Protein AF-G8BVE1-F1 (afdb_monomer_lite)

Organism: Tetrapisispora phaffii (strain ATCC 24235 / CBS 4417 / NBRC 1672 / NRRL Y-8282 / UCD 70-5) (NCBI:txid1071381)

Radius of gyration: 29.64 Å; chains: 1; bounding box: 80×68×78 Å

Sequence (325 aa):
MTNNSDLKTGDLVLCKVGSFPPWPAVVFPQRYLRNDVYKKRKAARVAVCFFNDPTYYWEQPQKLKRLTSEVIHDYFKEKKTNASLPDLIAAYKEAKNFTNLNDFITAKFSEEGRLDELLEESIPQGEDPFLSKGHQRSKKNNGKQGDSTDGTFDYSNNSTSTNESSRKKRKLKSDESSENEKNLDTQVSSSEKNTNAIETTKNKNSTKKKRAKLDSSRNIEICMLFRRKIQKNLIQRDTAPSNQELEETHNLLTKIEENLYNNPNFFDINALRQSKLHKLLKVIVNDSNLSEFHEVSKRILLSWTNTIHQLKLEKIAEHKEIQEI

InterPro domains:
  IPR000313 PWWP domain [PF00855] (10-97)
  IPR000313 PWWP domain [PS50812] (9-70)
  IPR000313 PWWP domain [SM00293] (7-68)
  IPR035503 IOC4-like, PWWP domain [cd05840] (10-97)

Structure (mmCIF, N/CA/C/O backbone):
data_AF-G8BVE1-F1
#
_entry.id   AF-G8BVE1-F1
#
loop_
_atom_site.group_PDB
_atom_site.id
_atom_site.type_symbol
_atom_site.label_atom_id
_atom_site.label_alt_id
_atom_site.label_comp_id
_atom_site.label_asym_id
_atom_site.label_entity_id
_atom_site.label_seq_id
_atom_site.pdbx_PDB_ins_code
_atom_site.Cartn_x
_atom_site.Cartn_y
_atom_site.Cartn_z
_atom_site.occupancy
_atom_site.B_iso_or_equiv
_atom_site.auth_seq_id
_atom_site.auth_comp_id
_atom_site.auth_asym_id
_atom_site.auth_atom_id
_atom_site.pdbx_PDB_model_num
ATOM 1 N N . MET A 1 1 ? 19.206 -16.144 -25.754 1.00 34.44 1 MET A N 1
ATOM 2 C CA . MET A 1 1 ? 18.347 -16.046 -24.552 1.00 34.44 1 MET A CA 1
ATOM 3 C C . MET A 1 1 ? 19.272 -15.807 -23.373 1.00 34.44 1 MET A C 1
ATOM 5 O O . MET A 1 1 ? 20.211 -16.574 -23.225 1.00 34.44 1 MET A O 1
ATOM 9 N N . THR A 1 2 ? 19.104 -14.726 -22.614 1.00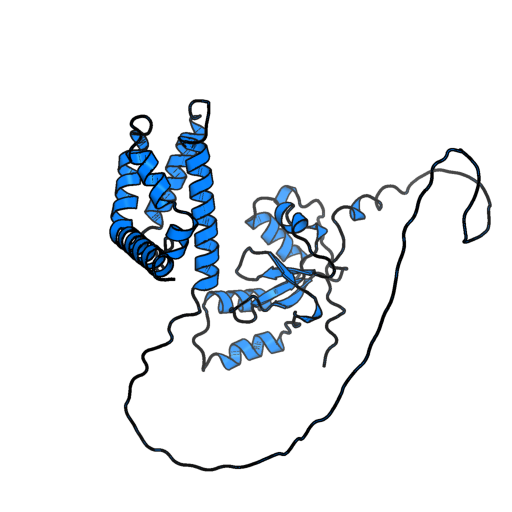 40.16 2 THR A N 1
ATOM 10 C CA . THR A 1 2 ? 19.998 -14.398 -21.492 1.00 40.16 2 THR A CA 1
ATOM 11 C C . THR A 1 2 ? 19.606 -15.191 -20.246 1.00 40.16 2 THR A C 1
ATOM 13 O O . THR A 1 2 ? 18.465 -15.111 -19.789 1.00 40.16 2 THR A O 1
ATOM 16 N N . ASN A 1 3 ? 20.547 -15.961 -19.693 1.00 43.91 3 ASN A N 1
ATOM 17 C CA . ASN A 1 3 ? 20.339 -16.681 -18.438 1.00 43.91 3 ASN A CA 1
ATOM 18 C C . ASN A 1 3 ? 20.192 -15.667 -17.297 1.00 43.91 3 ASN A C 1
ATOM 20 O O . ASN A 1 3 ? 21.121 -14.935 -16.971 1.00 43.91 3 ASN A O 1
ATOM 24 N N . ASN A 1 4 ? 19.000 -15.607 -16.706 1.00 53.59 4 ASN A N 1
ATOM 25 C CA . ASN A 1 4 ? 18.632 -14.596 -15.711 1.00 53.59 4 ASN A CA 1
ATOM 26 C C . ASN A 1 4 ? 18.970 -15.040 -14.268 1.00 53.59 4 ASN A C 1
ATOM 28 O O . ASN A 1 4 ? 18.247 -14.721 -13.325 1.00 53.59 4 ASN A O 1
ATOM 32 N N . SER A 1 5 ? 20.025 -15.849 -14.118 1.00 61.91 5 SER A N 1
ATOM 33 C CA . SER A 1 5 ? 20.477 -16.457 -12.857 1.00 61.91 5 SER A CA 1
ATOM 34 C C . SER A 1 5 ? 21.278 -15.497 -11.976 1.00 61.91 5 SER A C 1
ATOM 36 O O . SER A 1 5 ? 21.217 -15.599 -10.754 1.00 61.91 5 SER A O 1
ATOM 38 N N . ASP A 1 6 ? 21.960 -14.528 -12.588 1.00 85.75 6 ASP A N 1
ATOM 39 C CA . ASP A 1 6 ? 22.995 -13.724 -11.931 1.00 85.75 6 ASP A CA 1
ATOM 40 C C . ASP A 1 6 ? 22.469 -12.310 -11.636 1.00 85.75 6 ASP A C 1
ATOM 42 O O . ASP A 1 6 ? 23.013 -11.312 -12.111 1.00 85.75 6 ASP A O 1
ATOM 46 N N . LEU A 1 7 ? 21.343 -12.213 -10.922 1.00 93.25 7 LEU A N 1
ATOM 47 C CA . LEU A 1 7 ? 20.807 -10.930 -10.455 1.00 93.25 7 LEU A CA 1
ATOM 48 C C . LEU A 1 7 ? 21.490 -10.500 -9.156 1.00 93.25 7 LEU A C 1
ATOM 50 O O . LEU A 1 7 ? 21.565 -11.273 -8.201 1.00 93.25 7 LEU A O 1
ATOM 54 N N . LYS A 1 8 ? 21.932 -9.246 -9.112 1.00 95.25 8 LYS A N 1
ATOM 55 C CA . LYS A 1 8 ? 22.656 -8.640 -7.989 1.00 95.25 8 LYS A CA 1
ATOM 56 C C . LYS A 1 8 ? 21.885 -7.468 -7.388 1.00 95.25 8 LYS A C 1
ATOM 58 O O . LYS A 1 8 ? 20.978 -6.923 -8.016 1.00 95.25 8 LYS A O 1
ATOM 63 N N . THR A 1 9 ? 22.238 -7.053 -6.172 1.00 95.44 9 THR A N 1
ATOM 64 C CA . THR A 1 9 ? 21.636 -5.864 -5.546 1.00 95.44 9 THR A CA 1
ATOM 65 C C . THR A 1 9 ? 21.836 -4.630 -6.430 1.00 95.44 9 THR A C 1
ATOM 67 O O . THR A 1 9 ? 22.930 -4.389 -6.939 1.00 95.44 9 THR A O 1
ATOM 70 N N . GLY A 1 10 ? 20.773 -3.850 -6.635 1.00 95.44 10 GLY A N 1
ATOM 71 C CA . GLY A 1 10 ? 20.790 -2.673 -7.509 1.00 95.44 10 GLY A CA 1
ATOM 72 C C . GLY A 1 10 ? 20.649 -2.951 -9.009 1.00 95.44 10 GLY A C 1
ATOM 73 O O . GLY A 1 10 ? 20.619 -1.994 -9.777 1.00 95.44 10 GLY A O 1
ATOM 74 N N . ASP A 1 11 ? 20.513 -4.209 -9.449 1.00 96.44 11 ASP A N 1
ATOM 75 C CA . ASP A 1 11 ? 20.100 -4.490 -10.829 1.00 96.44 11 ASP A CA 1
ATOM 76 C C . ASP A 1 11 ? 18.684 -3.938 -11.087 1.00 96.44 11 ASP A C 1
ATOM 78 O O . ASP A 1 11 ? 17.743 -4.204 -10.330 1.00 96.44 11 ASP A O 1
ATOM 82 N N . LEU A 1 12 ? 18.525 -3.207 -12.195 1.00 97.38 12 LEU A N 1
ATOM 83 C CA . LEU A 1 12 ? 17.224 -2.764 -12.693 1.00 97.38 12 LEU A CA 1
ATOM 84 C C . LEU A 1 12 ? 16.504 -3.918 -13.397 1.00 97.38 12 LEU A C 1
ATOM 86 O O . LEU A 1 12 ? 17.058 -4.582 -14.281 1.00 97.38 12 LEU A O 1
ATOM 90 N N . VAL A 1 13 ? 15.241 -4.142 -13.037 1.00 97.25 13 VAL A N 1
ATOM 91 C CA . VAL A 1 13 ? 14.416 -5.228 -13.573 1.00 97.25 13 VAL A CA 1
ATOM 92 C C . VAL A 1 13 ? 12.981 -4.792 -13.867 1.00 97.25 13 VAL A C 1
ATOM 94 O O . VAL A 1 13 ? 12.432 -3.892 -13.242 1.00 97.25 13 VAL A O 1
ATOM 97 N N . LEU A 1 14 ? 12.337 -5.486 -14.802 1.00 96.25 14 LEU A N 1
ATOM 98 C CA . LEU A 1 14 ? 10.889 -5.517 -14.955 1.00 96.25 14 LEU A CA 1
ATOM 99 C C . LEU A 1 14 ? 10.335 -6.731 -14.211 1.00 96.25 14 LEU A C 1
ATOM 101 O O . LEU A 1 14 ? 10.692 -7.872 -14.518 1.00 96.25 14 LEU A O 1
ATOM 105 N N . CYS A 1 15 ? 9.421 -6.490 -13.272 1.00 95.62 15 CYS A N 1
ATOM 106 C CA . CYS A 1 15 ? 8.704 -7.533 -12.543 1.00 95.62 15 CYS A CA 1
ATOM 107 C C . CYS A 1 15 ? 7.226 -7.567 -12.961 1.00 95.62 15 CYS A C 1
ATOM 109 O O . CYS A 1 15 ? 6.555 -6.537 -13.039 1.00 95.62 15 CYS A O 1
ATOM 111 N N . LYS A 1 16 ? 6.698 -8.763 -13.251 1.00 93.06 16 LYS A N 1
ATOM 112 C CA . LYS A 1 16 ? 5.325 -8.972 -13.733 1.00 93.06 16 LYS A CA 1
ATOM 113 C C . LYS A 1 16 ? 4.433 -9.497 -12.607 1.00 93.06 16 LYS A C 1
ATOM 115 O O . LYS A 1 16 ? 4.403 -10.693 -12.345 1.00 93.06 16 LYS A O 1
ATOM 120 N N . VAL A 1 17 ? 3.627 -8.625 -12.003 1.00 89.19 17 VAL A N 1
ATOM 121 C CA . VAL A 1 17 ? 2.688 -9.019 -10.936 1.00 89.19 17 VAL A CA 1
ATOM 122 C C . VAL A 1 17 ? 1.283 -9.245 -11.503 1.00 89.19 17 VAL A C 1
ATOM 124 O O . VAL A 1 17 ? 0.704 -8.358 -12.128 1.00 89.19 17 VAL A O 1
ATOM 127 N N . GLY A 1 18 ? 0.707 -10.432 -11.283 1.00 87.25 18 GLY A N 1
ATOM 128 C CA . GLY A 1 18 ? -0.706 -10.736 -11.562 1.00 87.25 18 GLY A CA 1
ATOM 129 C C . GLY A 1 18 ? -1.193 -10.271 -12.943 1.00 87.25 18 GLY A C 1
ATOM 130 O O . GLY A 1 18 ? -0.693 -10.721 -13.973 1.00 87.25 18 GLY A O 1
ATOM 131 N N . SER A 1 19 ? -2.161 -9.347 -12.973 1.00 84.56 19 SER A N 1
ATOM 132 C CA . SER A 1 19 ? -2.717 -8.754 -14.203 1.00 84.56 19 SER A CA 1
ATOM 133 C C . SER A 1 19 ? -2.092 -7.415 -14.625 1.00 84.56 19 SER A C 1
ATOM 135 O O . SER A 1 19 ? -2.517 -6.858 -15.633 1.00 84.56 19 SER A O 1
ATOM 137 N N . PHE A 1 20 ? -1.118 -6.883 -13.884 1.00 84.50 20 PHE A N 1
ATOM 138 C CA . PHE A 1 20 ? -0.466 -5.600 -14.187 1.00 84.50 20 PHE A CA 1
ATOM 139 C C . PHE A 1 20 ? 0.539 -5.738 -15.336 1.00 84.50 20 PHE A C 1
ATOM 141 O O . PHE A 1 20 ? 1.020 -6.851 -15.572 1.00 84.50 20 PHE A O 1
ATOM 148 N N . PRO A 1 21 ? 0.868 -4.664 -16.075 1.00 90.38 21 PRO A N 1
ATOM 149 C CA . PRO A 1 21 ? 2.015 -4.685 -16.983 1.00 90.38 21 PRO A CA 1
ATOM 150 C C . PRO A 1 21 ? 3.318 -4.997 -16.216 1.00 90.38 21 PRO A C 1
ATOM 152 O O . PRO A 1 21 ? 3.352 -4.838 -14.994 1.00 90.38 21 PRO A O 1
ATOM 155 N N . PRO A 1 22 ? 4.391 -5.447 -16.895 1.00 92.81 22 PRO A N 1
ATOM 156 C CA . PRO A 1 22 ? 5.721 -5.496 -16.291 1.00 92.81 22 PRO A CA 1
ATOM 157 C C . PRO A 1 22 ? 6.108 -4.106 -15.765 1.00 92.81 22 PRO A C 1
ATOM 159 O O . PRO A 1 22 ? 6.055 -3.131 -16.518 1.00 92.81 22 PRO A O 1
ATOM 162 N N . TRP A 1 23 ? 6.461 -4.020 -14.484 1.00 94.81 23 TRP A N 1
ATOM 163 C CA . TRP A 1 23 ? 6.717 -2.759 -13.786 1.00 94.81 23 TRP A CA 1
ATOM 164 C C . TRP A 1 23 ? 8.212 -2.608 -13.460 1.00 94.81 23 TRP A C 1
ATOM 166 O O . TRP A 1 23 ? 8.811 -3.596 -13.020 1.00 94.81 23 TRP A O 1
ATOM 176 N N . PRO A 1 24 ? 8.818 -1.420 -13.657 1.00 96.50 24 PRO A N 1
ATOM 177 C CA . PRO A 1 24 ? 10.196 -1.142 -13.258 1.00 96.50 24 PRO A CA 1
ATOM 178 C C . PRO A 1 24 ? 10.429 -1.312 -11.756 1.00 96.50 24 PRO A C 1
ATOM 180 O O . PRO A 1 24 ? 9.670 -0.792 -10.938 1.00 96.50 24 PRO A O 1
ATOM 183 N N . ALA A 1 25 ? 11.508 -1.994 -11.394 1.00 97.19 25 ALA A N 1
ATOM 184 C CA . ALA A 1 25 ? 11.911 -2.223 -10.016 1.00 97.19 25 ALA A CA 1
ATOM 185 C C . ALA A 1 25 ? 13.437 -2.350 -9.882 1.00 97.19 25 ALA A C 1
ATOM 187 O O . ALA A 1 25 ? 14.138 -2.644 -10.851 1.00 97.19 25 ALA A O 1
ATOM 188 N N . VAL A 1 26 ? 13.929 -2.184 -8.657 1.00 97.19 26 VAL A N 1
ATOM 189 C CA . VAL A 1 26 ? 15.317 -2.445 -8.249 1.00 97.19 26 VAL A CA 1
ATOM 190 C C . VAL A 1 26 ? 15.371 -3.770 -7.489 1.00 97.19 26 VAL A C 1
ATOM 192 O O . VAL A 1 26 ? 14.537 -4.005 -6.610 1.00 97.19 26 VAL A O 1
ATOM 195 N N . VAL A 1 27 ? 16.356 -4.628 -7.774 1.00 96.88 27 VAL A N 1
ATOM 196 C CA . VAL A 1 27 ? 16.661 -5.800 -6.932 1.00 96.88 27 VAL A CA 1
ATOM 197 C C . VAL A 1 27 ? 17.179 -5.318 -5.575 1.00 96.88 27 VAL A C 1
ATOM 199 O O . VAL A 1 27 ? 18.265 -4.742 -5.471 1.00 96.88 27 VAL A O 1
ATOM 202 N N . PHE A 1 28 ? 16.386 -5.533 -4.527 1.00 95.56 28 PHE A N 1
ATOM 203 C CA . PHE A 1 28 ? 16.580 -4.910 -3.222 1.00 95.56 28 PHE A CA 1
ATOM 204 C C . PHE A 1 28 ? 17.325 -5.850 -2.250 1.00 95.56 28 PHE A C 1
ATOM 206 O O . PHE A 1 28 ? 16.910 -7.000 -2.075 1.00 95.56 28 PHE A O 1
ATOM 213 N N . PRO A 1 29 ? 18.399 -5.390 -1.578 1.00 94.31 29 PRO A N 1
ATOM 214 C CA . PRO A 1 29 ? 19.143 -6.181 -0.591 1.00 94.31 29 PRO A CA 1
ATOM 215 C C . PRO A 1 29 ? 18.269 -6.623 0.590 1.00 94.31 29 PRO A C 1
ATOM 217 O O . PRO A 1 29 ? 17.723 -5.799 1.327 1.00 94.31 29 PRO A O 1
ATOM 220 N N . GLN A 1 30 ? 18.187 -7.936 0.832 1.00 93.62 30 GLN A N 1
ATOM 221 C CA . GLN A 1 30 ? 17.310 -8.489 1.871 1.00 93.62 30 GLN A CA 1
ATOM 222 C C . GLN A 1 30 ? 17.616 -7.988 3.289 1.00 93.62 30 GLN A C 1
ATOM 224 O O . GLN A 1 30 ? 16.699 -7.877 4.107 1.00 93.62 30 GLN A O 1
ATOM 229 N N . ARG A 1 31 ? 18.874 -7.639 3.582 1.00 91.25 31 ARG A N 1
ATOM 230 C CA . ARG A 1 31 ? 19.289 -7.120 4.892 1.00 91.25 31 ARG A CA 1
ATOM 231 C C . ARG A 1 31 ? 18.703 -5.747 5.261 1.00 91.25 31 ARG A C 1
ATOM 233 O O . ARG A 1 31 ? 18.507 -5.503 6.446 1.00 91.25 31 ARG A O 1
ATOM 240 N N . TYR A 1 32 ? 18.340 -4.899 4.296 1.00 92.44 32 TYR A N 1
ATOM 241 C CA . TYR A 1 32 ? 17.705 -3.597 4.575 1.00 92.44 32 TYR A CA 1
ATOM 242 C C . TYR A 1 32 ? 16.176 -3.628 4.429 1.00 92.44 32 TYR A C 1
ATOM 244 O O . TYR A 1 32 ? 15.513 -2.602 4.538 1.00 92.44 32 TYR A O 1
ATOM 252 N N . LEU A 1 33 ? 15.576 -4.801 4.196 1.00 92.75 33 LEU A N 1
ATOM 253 C CA . LEU A 1 33 ? 14.120 -4.924 4.199 1.00 92.75 33 LEU A CA 1
ATOM 254 C C . LEU A 1 33 ? 13.551 -4.693 5.598 1.00 92.75 33 LEU A C 1
ATOM 256 O O . LEU A 1 33 ? 14.114 -5.119 6.612 1.00 92.75 33 LEU A O 1
ATOM 260 N N . ARG A 1 34 ? 12.345 -4.130 5.639 1.00 91.56 34 ARG A N 1
ATOM 261 C CA . ARG A 1 34 ? 11.505 -4.088 6.839 1.00 91.56 34 ARG A CA 1
ATOM 262 C C . ARG A 1 34 ? 11.345 -5.461 7.477 1.00 91.56 34 ARG A C 1
ATOM 264 O O . ARG A 1 34 ? 11.270 -6.481 6.790 1.00 91.56 34 ARG A O 1
ATOM 271 N N . ASN A 1 35 ? 11.163 -5.487 8.793 1.00 89.56 35 ASN A N 1
ATOM 272 C CA . ASN A 1 35 ? 10.966 -6.736 9.527 1.00 89.56 35 ASN A CA 1
ATOM 273 C C . ASN A 1 35 ? 9.671 -7.479 9.130 1.00 89.56 35 ASN A C 1
ATOM 275 O O . ASN A 1 35 ? 9.663 -8.708 9.118 1.00 89.56 35 ASN A O 1
ATOM 279 N N . ASP A 1 36 ? 8.593 -6.781 8.762 1.00 90.31 36 ASP A N 1
ATOM 280 C CA . ASP A 1 36 ? 7.336 -7.381 8.277 1.00 90.31 36 ASP A CA 1
ATOM 281 C C . ASP A 1 36 ? 7.437 -7.935 6.841 1.00 90.31 36 ASP A C 1
ATOM 283 O O . ASP A 1 36 ? 6.809 -8.950 6.530 1.00 90.31 36 ASP A O 1
ATOM 287 N N . VAL A 1 37 ? 8.258 -7.325 5.981 1.00 92.69 37 VAL A N 1
ATOM 288 C CA . VAL A 1 37 ? 8.559 -7.807 4.622 1.00 92.69 37 VAL A CA 1
ATOM 289 C C . VAL A 1 37 ? 9.541 -8.981 4.656 1.00 92.69 37 VAL A C 1
ATOM 291 O O . VAL A 1 37 ? 9.283 -10.012 4.036 1.00 92.69 37 VAL A O 1
ATOM 294 N N . TYR A 1 38 ? 10.627 -8.874 5.427 1.00 93.56 38 TYR A N 1
ATOM 295 C CA . TYR A 1 38 ? 11.663 -9.905 5.568 1.00 93.56 38 TYR A CA 1
ATOM 296 C C . TYR A 1 38 ? 11.141 -11.204 6.211 1.00 93.56 38 TYR A C 1
ATOM 298 O O . TYR A 1 38 ? 11.572 -12.306 5.857 1.00 93.56 38 TYR A O 1
ATOM 306 N N . LYS A 1 39 ? 10.158 -11.106 7.120 1.00 91.81 39 LYS A N 1
ATOM 307 C CA . LYS A 1 39 ? 9.444 -12.273 7.673 1.00 91.81 39 LYS A CA 1
ATOM 308 C C . LYS A 1 39 ? 8.630 -13.038 6.620 1.00 91.81 39 LYS A C 1
ATOM 310 O O . LYS A 1 39 ? 8.406 -14.228 6.799 1.00 91.81 39 LYS A O 1
ATOM 315 N N . LYS A 1 40 ? 8.223 -12.390 5.520 1.00 90.44 40 LYS A N 1
ATOM 316 C CA . LYS A 1 40 ? 7.459 -12.997 4.409 1.00 90.44 40 LYS A CA 1
ATOM 317 C C . LYS A 1 40 ? 8.350 -13.571 3.292 1.00 90.44 40 LYS A C 1
ATOM 319 O O . LYS A 1 40 ? 7.815 -13.988 2.261 1.00 90.44 40 LYS A O 1
ATOM 324 N N . ARG A 1 41 ? 9.682 -13.580 3.468 1.00 92.69 41 ARG A N 1
ATOM 325 C CA . ARG A 1 41 ? 10.632 -14.100 2.471 1.00 92.69 41 ARG A CA 1
ATOM 326 C C . ARG A 1 41 ? 10.336 -15.554 2.108 1.00 92.69 41 ARG A C 1
ATOM 328 O O . ARG A 1 41 ? 9.891 -16.339 2.943 1.00 92.69 41 ARG A O 1
ATOM 335 N N . LYS A 1 42 ? 10.616 -15.918 0.858 1.00 87.31 42 LYS A N 1
ATOM 336 C CA . LYS A 1 42 ? 10.441 -17.277 0.329 1.00 87.31 42 LYS A CA 1
ATOM 337 C C . LYS A 1 42 ? 11.775 -17.778 -0.211 1.00 87.31 42 LYS A C 1
ATOM 339 O O . LYS A 1 42 ? 12.535 -16.993 -0.772 1.00 87.31 42 LYS A O 1
ATOM 344 N N . ALA A 1 43 ? 12.043 -19.074 -0.059 1.00 87.06 43 ALA A N 1
ATOM 345 C CA . ALA A 1 43 ? 13.247 -19.696 -0.605 1.00 87.06 43 ALA A CA 1
ATOM 346 C C . ALA A 1 43 ? 13.365 -19.445 -2.122 1.00 87.06 43 ALA A C 1
ATOM 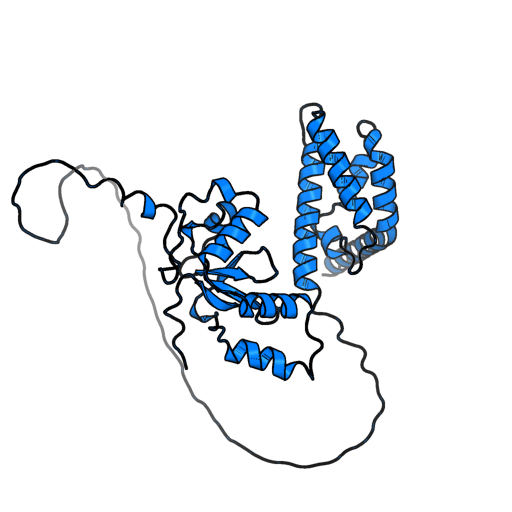348 O O . ALA A 1 43 ? 12.352 -19.423 -2.828 1.00 87.06 43 ALA A O 1
ATOM 349 N N . ALA A 1 44 ? 14.597 -19.237 -2.599 1.00 89.25 44 ALA A N 1
ATOM 350 C CA . ALA A 1 44 ? 14.923 -18.948 -4.000 1.00 89.25 44 ALA A CA 1
ATOM 351 C C . ALA A 1 44 ? 14.141 -17.768 -4.630 1.00 89.25 44 ALA A C 1
ATOM 353 O O . ALA A 1 44 ? 13.878 -17.758 -5.835 1.00 89.25 44 ALA A O 1
ATOM 354 N N . ARG A 1 45 ? 13.760 -16.762 -3.828 1.00 94.38 45 ARG A N 1
ATOM 355 C CA . ARG A 1 45 ? 13.189 -15.499 -4.316 1.00 94.38 45 ARG A CA 1
ATOM 356 C C . ARG A 1 45 ? 13.993 -14.301 -3.847 1.00 94.38 45 ARG A C 1
ATOM 358 O O . ARG A 1 45 ? 14.326 -14.207 -2.668 1.00 94.38 45 ARG A O 1
ATOM 365 N N . VAL A 1 46 ? 14.226 -13.371 -4.762 1.00 95.25 46 VAL A N 1
ATOM 366 C CA . VAL A 1 46 ? 14.784 -12.056 -4.447 1.00 95.25 46 VAL A CA 1
ATOM 367 C C . VAL A 1 46 ? 13.653 -11.093 -4.100 1.00 95.25 46 VAL A C 1
ATOM 369 O O . VAL A 1 46 ? 12.512 -11.264 -4.546 1.00 95.25 46 VAL A O 1
ATOM 372 N N . ALA A 1 47 ? 13.967 -10.087 -3.291 1.00 96.31 47 ALA A N 1
ATOM 373 C CA . ALA A 1 47 ? 13.081 -8.953 -3.100 1.00 96.31 47 ALA A CA 1
ATOM 374 C C . ALA A 1 47 ? 13.332 -7.925 -4.206 1.00 96.31 47 ALA A C 1
ATOM 376 O O . ALA A 1 47 ? 14.477 -7.650 -4.563 1.00 96.31 47 ALA A O 1
ATOM 377 N N . VAL A 1 48 ? 12.261 -7.339 -4.728 1.00 96.56 48 VAL A N 1
ATOM 378 C CA . VAL A 1 48 ? 12.317 -6.171 -5.608 1.00 96.56 48 VAL A CA 1
ATOM 379 C C . VAL A 1 48 ? 11.503 -5.036 -4.996 1.00 96.56 48 VAL A C 1
ATOM 381 O O . VAL A 1 48 ? 10.475 -5.291 -4.365 1.00 96.56 48 VAL A O 1
ATOM 384 N N . CYS A 1 49 ? 11.967 -3.802 -5.162 1.00 96.06 49 CYS A N 1
ATOM 385 C CA . CYS A 1 49 ? 11.260 -2.584 -4.765 1.00 96.06 49 CYS A CA 1
ATOM 386 C C . CYS A 1 49 ? 10.884 -1.815 -6.034 1.00 96.06 49 CYS A C 1
ATOM 388 O O . CYS A 1 49 ? 11.741 -1.602 -6.894 1.00 96.06 49 CYS A O 1
ATOM 390 N N . PHE A 1 50 ? 9.607 -1.473 -6.193 1.00 95.62 50 PHE A N 1
ATOM 391 C CA . PHE A 1 50 ? 9.111 -0.821 -7.404 1.00 95.62 50 PHE A CA 1
ATOM 392 C C . PHE A 1 50 ? 9.458 0.672 -7.443 1.00 95.62 50 PHE A C 1
ATOM 394 O O . PHE A 1 50 ? 9.583 1.332 -6.416 1.00 95.62 50 PHE A O 1
ATOM 401 N N . PHE A 1 51 ? 9.579 1.216 -8.653 1.00 93.25 51 PHE A N 1
ATOM 402 C CA . PHE A 1 51 ? 9.590 2.664 -8.859 1.00 93.25 51 PHE A CA 1
ATOM 403 C C . PHE A 1 51 ? 8.160 3.222 -8.856 1.00 93.25 51 PHE A C 1
ATOM 405 O O . PHE A 1 51 ? 7.233 2.562 -9.341 1.00 93.25 51 PHE A O 1
ATOM 412 N N . ASN A 1 52 ? 7.997 4.440 -8.335 1.00 88.94 52 ASN A N 1
ATOM 413 C CA . ASN A 1 52 ? 6.725 5.129 -8.094 1.00 88.94 52 ASN A CA 1
ATOM 414 C C . ASN A 1 52 ? 5.687 4.302 -7.294 1.00 88.94 52 ASN A C 1
ATOM 416 O O . ASN A 1 52 ? 4.479 4.485 -7.438 1.00 88.94 52 ASN A O 1
ATOM 420 N N . ASP A 1 53 ? 6.137 3.356 -6.463 1.00 85.19 53 ASP A N 1
ATOM 421 C CA . ASP A 1 53 ? 5.278 2.539 -5.602 1.00 85.19 53 ASP A CA 1
ATOM 422 C C . ASP A 1 53 ? 6.066 2.076 -4.353 1.00 85.19 53 ASP A C 1
ATOM 424 O O . ASP A 1 53 ? 7.225 1.681 -4.478 1.00 85.19 53 ASP A O 1
ATOM 428 N N . PRO A 1 54 ? 5.493 2.137 -3.134 1.00 79.81 54 PRO A N 1
ATOM 429 C CA . PRO A 1 54 ? 6.216 1.833 -1.895 1.00 79.81 54 PRO A CA 1
ATOM 430 C C . PRO A 1 54 ? 6.306 0.328 -1.580 1.00 79.81 54 PRO A C 1
ATOM 432 O O . PRO A 1 54 ? 6.771 -0.048 -0.503 1.00 79.81 54 PRO A O 1
ATOM 435 N N . THR A 1 55 ? 5.795 -0.558 -2.442 1.00 86.81 55 THR A N 1
ATOM 436 C CA . THR A 1 55 ? 5.702 -1.987 -2.129 1.00 86.81 55 THR A CA 1
ATOM 437 C C . THR A 1 55 ? 6.960 -2.769 -2.500 1.00 86.81 55 THR A C 1
ATOM 439 O O . THR A 1 55 ? 7.654 -2.521 -3.490 1.00 86.81 55 THR A O 1
ATOM 442 N N . TYR A 1 56 ? 7.221 -3.788 -1.684 1.00 93.81 56 TYR A N 1
ATOM 443 C CA . TYR A 1 56 ? 8.216 -4.817 -1.944 1.00 93.81 56 TYR A CA 1
ATOM 444 C C . TYR A 1 56 ? 7.532 -6.085 -2.452 1.00 93.81 56 TYR A C 1
ATOM 446 O O . TYR A 1 56 ? 6.510 -6.510 -1.904 1.00 93.81 56 TYR A O 1
ATOM 454 N N . TYR A 1 57 ? 8.134 -6.747 -3.437 1.00 95.00 57 TYR A N 1
ATOM 455 C CA . TYR A 1 57 ? 7.625 -8.001 -3.988 1.00 95.00 57 TYR A CA 1
ATOM 456 C C . TYR A 1 57 ? 8.688 -9.102 -4.004 1.00 95.00 57 TYR A C 1
ATOM 458 O O . TYR A 1 57 ? 9.870 -8.840 -4.196 1.00 95.00 57 TYR A O 1
ATOM 466 N N . TRP A 1 58 ? 8.253 -10.346 -3.789 1.00 95.31 58 TRP A N 1
ATOM 467 C CA . TRP A 1 58 ? 9.119 -11.525 -3.694 1.00 95.31 58 TRP A CA 1
ATOM 468 C C . TRP A 1 58 ? 8.952 -12.418 -4.920 1.00 95.31 58 TRP A C 1
ATOM 470 O O . TRP A 1 58 ? 7.991 -13.199 -4.995 1.00 95.31 58 TRP A O 1
ATOM 480 N N . GLU A 1 59 ? 9.910 -12.362 -5.844 1.00 95.06 59 GLU A N 1
ATOM 481 C CA . GLU A 1 59 ? 9.850 -13.101 -7.107 1.00 95.06 59 GLU A CA 1
ATOM 482 C C . GLU A 1 59 ? 11.103 -13.947 -7.373 1.00 95.06 59 GLU A C 1
ATOM 484 O O . GLU A 1 59 ? 12.193 -13.692 -6.865 1.00 95.06 59 GLU A O 1
ATOM 489 N N . GLN A 1 60 ? 10.915 -15.014 -8.143 1.00 94.12 60 GLN A N 1
ATOM 490 C CA . GLN A 1 60 ? 11.983 -15.878 -8.632 1.00 94.12 60 GLN A CA 1
ATOM 491 C C . GLN A 1 60 ? 12.837 -15.130 -9.676 1.00 94.12 60 GLN A C 1
ATOM 493 O O . GLN A 1 60 ? 12.258 -14.549 -10.600 1.00 94.12 60 GLN A O 1
ATOM 498 N N . PRO A 1 61 ? 14.184 -15.177 -9.604 1.00 94.12 61 PRO A N 1
ATOM 499 C CA . PRO A 1 61 ? 15.070 -14.517 -10.569 1.00 94.12 61 PRO A CA 1
ATOM 500 C C . PRO A 1 61 ? 14.724 -14.793 -12.037 1.00 94.12 61 PRO A C 1
ATOM 502 O O . PRO A 1 61 ? 14.743 -13.880 -12.856 1.00 94.12 61 PRO A O 1
ATOM 505 N N . GLN A 1 62 ? 14.297 -16.017 -12.366 1.00 93.00 62 GLN A N 1
ATOM 506 C CA . GLN A 1 62 ? 13.947 -16.435 -13.729 1.00 93.00 62 GLN A CA 1
ATOM 507 C C . GLN A 1 62 ? 12.699 -15.733 -14.307 1.00 93.00 62 GLN A C 1
ATOM 509 O O . GLN A 1 62 ? 12.472 -15.792 -15.513 1.00 93.00 62 GLN A O 1
ATOM 514 N N . LYS A 1 63 ? 11.867 -15.100 -13.468 1.00 92.75 63 LYS A N 1
ATOM 515 C CA . LYS A 1 63 ? 10.639 -14.386 -13.878 1.00 92.75 63 LYS A CA 1
ATOM 516 C C . LYS A 1 63 ? 10.813 -12.874 -13.987 1.00 92.75 63 LYS A C 1
ATOM 518 O O . LYS A 1 63 ? 9.931 -12.191 -14.511 1.00 92.75 63 LYS A O 1
ATOM 523 N N . LEU A 1 64 ? 11.929 -12.356 -13.489 1.00 95.12 64 LEU A N 1
ATOM 524 C CA . LEU A 1 64 ? 12.340 -10.977 -13.698 1.00 95.12 64 LEU A CA 1
ATOM 525 C C . LEU A 1 64 ? 12.956 -10.854 -15.099 1.00 95.12 64 LEU A C 1
ATOM 527 O O . LEU A 1 64 ? 13.470 -11.824 -15.650 1.00 95.12 64 LEU A O 1
ATOM 531 N N . LYS A 1 65 ? 12.916 -9.661 -15.690 1.00 95.50 65 LYS A N 1
ATOM 532 C CA . LYS A 1 65 ? 13.673 -9.344 -16.913 1.00 95.50 65 LYS A CA 1
ATOM 533 C C . LYS A 1 65 ? 14.583 -8.164 -16.624 1.00 95.50 65 LYS A C 1
ATOM 535 O O . LYS A 1 65 ? 14.101 -7.203 -16.038 1.00 95.50 65 LYS A O 1
ATOM 540 N N . ARG A 1 66 ? 15.857 -8.197 -17.026 1.00 95.69 66 ARG A N 1
ATOM 541 C CA . ARG A 1 66 ? 16.742 -7.023 -16.907 1.00 95.69 66 ARG A CA 1
ATOM 542 C C . ARG A 1 66 ? 16.132 -5.823 -17.649 1.00 95.69 66 ARG A C 1
ATOM 544 O O . ARG A 1 66 ? 15.664 -5.968 -18.777 1.00 95.69 66 ARG A O 1
ATOM 551 N N . LEU A 1 67 ? 16.114 -4.662 -16.999 1.00 95.88 67 LEU A N 1
ATOM 552 C CA . LEU A 1 67 ? 15.621 -3.401 -17.549 1.00 95.88 67 LEU A CA 1
ATOM 553 C C . LEU A 1 67 ? 16.823 -2.573 -18.011 1.00 95.88 67 LEU A C 1
ATOM 555 O O . LEU A 1 67 ? 17.478 -1.921 -17.205 1.00 95.88 67 LEU A O 1
ATOM 559 N N . THR A 1 68 ? 17.134 -2.639 -19.305 1.00 94.56 68 THR A N 1
ATOM 560 C CA . THR A 1 68 ? 18.208 -1.843 -19.915 1.00 94.56 68 THR A CA 1
ATOM 561 C C . THR A 1 68 ? 17.696 -0.471 -20.354 1.00 94.56 68 THR A C 1
ATOM 563 O O . THR A 1 68 ? 16.493 -0.268 -20.545 1.00 94.56 68 THR A O 1
ATOM 566 N N . SER A 1 69 ? 18.613 0.473 -20.580 1.00 93.12 69 SER A N 1
ATOM 567 C CA . SER A 1 69 ? 18.298 1.798 -21.134 1.00 93.12 69 SER A CA 1
ATOM 568 C C . SER A 1 69 ? 17.568 1.723 -22.482 1.00 93.12 69 SER A C 1
ATOM 570 O O . SER A 1 69 ? 16.720 2.567 -22.762 1.00 93.12 69 SER A O 1
ATOM 572 N N . GLU A 1 70 ? 17.848 0.691 -23.283 1.00 93.75 70 GLU A N 1
ATOM 573 C CA . GLU A 1 70 ? 17.159 0.384 -24.544 1.00 93.75 70 GLU A CA 1
ATOM 574 C C . GLU A 1 70 ? 15.687 0.030 -24.296 1.00 93.75 70 GLU A C 1
ATOM 576 O O . GLU A 1 70 ? 14.801 0.660 -24.864 1.00 93.75 70 GLU A O 1
ATOM 581 N N . VAL A 1 71 ? 15.403 -0.885 -23.360 1.00 92.62 71 VAL A N 1
ATOM 582 C CA . VAL A 1 71 ? 14.027 -1.265 -22.985 1.00 92.62 71 VAL A CA 1
ATOM 583 C C . VAL A 1 71 ? 13.242 -0.067 -22.434 1.00 92.62 71 VAL A C 1
ATOM 585 O O . VAL A 1 71 ? 12.051 0.078 -22.712 1.00 92.62 71 VAL A O 1
ATOM 588 N N . ILE A 1 72 ? 13.898 0.829 -21.686 1.00 92.75 72 ILE A N 1
ATOM 589 C CA . ILE A 1 72 ? 13.296 2.098 -21.246 1.00 92.75 72 ILE A CA 1
ATOM 590 C C . ILE A 1 72 ? 12.993 2.995 -22.456 1.00 92.75 72 ILE A C 1
ATOM 592 O O . ILE A 1 72 ? 11.884 3.520 -22.565 1.00 92.75 72 ILE A O 1
ATOM 596 N N . HIS A 1 73 ? 13.956 3.183 -23.362 1.00 92.00 73 HIS A N 1
ATOM 597 C CA . HIS A 1 73 ? 13.803 4.004 -24.564 1.00 92.00 73 HIS A CA 1
ATOM 598 C C . HIS A 1 73 ? 12.665 3.504 -25.465 1.00 92.00 73 HIS A C 1
ATOM 600 O O . HIS A 1 73 ? 11.792 4.288 -25.846 1.00 92.00 73 HIS A O 1
ATOM 606 N N . ASP A 1 74 ? 12.621 2.204 -25.741 1.00 90.44 74 ASP A N 1
ATOM 607 C CA . ASP A 1 74 ? 11.609 1.592 -26.598 1.00 90.44 74 ASP A CA 1
ATOM 608 C C . ASP A 1 74 ? 10.214 1.701 -25.977 1.00 90.44 74 ASP A C 1
ATOM 610 O O . ASP A 1 74 ? 9.268 2.095 -26.659 1.00 90.44 74 ASP A O 1
ATOM 614 N N . TYR A 1 75 ? 10.091 1.549 -24.653 1.00 88.50 75 TYR A N 1
ATOM 615 C CA . TYR A 1 75 ? 8.846 1.850 -23.942 1.00 88.50 75 TYR A CA 1
ATOM 616 C C . TYR A 1 75 ? 8.383 3.313 -24.101 1.00 88.50 75 TYR A C 1
ATOM 618 O O . TYR A 1 75 ? 7.180 3.585 -24.102 1.00 88.50 75 TYR A O 1
ATOM 626 N N . PHE A 1 76 ? 9.288 4.288 -24.247 1.00 87.50 76 PHE A N 1
ATOM 627 C CA . PHE A 1 76 ? 8.903 5.667 -24.581 1.00 87.50 76 PHE A CA 1
ATOM 628 C C . PHE A 1 76 ? 8.589 5.860 -26.075 1.00 87.50 76 PHE A C 1
ATOM 630 O O . PHE A 1 76 ? 7.724 6.676 -26.397 1.00 87.50 76 PHE A O 1
ATOM 637 N N . LYS A 1 77 ? 9.217 5.092 -26.971 1.00 86.00 77 LYS A N 1
ATOM 638 C CA . LYS A 1 77 ? 9.007 5.123 -28.429 1.00 86.00 77 LYS A CA 1
ATOM 639 C C . LYS A 1 77 ? 7.669 4.500 -28.854 1.00 86.00 77 LYS A C 1
ATOM 641 O O . LYS A 1 77 ? 6.974 5.054 -29.704 1.00 86.00 77 LYS A O 1
ATOM 646 N N . GLU A 1 78 ? 7.267 3.394 -28.229 1.00 77.94 78 GLU A N 1
ATOM 647 C CA . GLU A 1 78 ? 6.032 2.649 -28.532 1.00 77.94 78 GLU A CA 1
ATOM 648 C C . GLU A 1 78 ? 4.737 3.343 -28.057 1.00 77.94 78 GLU A C 1
ATOM 650 O O . GLU A 1 78 ? 3.633 2.962 -28.452 1.00 77.94 78 GLU A O 1
ATOM 655 N N . LYS A 1 79 ? 4.834 4.410 -27.251 1.00 58.69 79 LYS A N 1
ATOM 656 C CA . LYS A 1 79 ? 3.687 5.086 -26.602 1.00 58.69 79 LYS A CA 1
ATOM 657 C C . LYS A 1 79 ? 2.645 5.729 -27.522 1.00 58.69 79 LYS A C 1
ATOM 659 O O . LYS A 1 79 ? 1.643 6.228 -27.015 1.00 58.69 79 LYS A O 1
ATOM 664 N N . LYS A 1 80 ? 2.815 5.700 -28.846 1.00 52.22 80 LYS A N 1
ATOM 665 C CA . LYS A 1 80 ? 1.815 6.229 -29.791 1.00 52.22 80 LYS A CA 1
ATOM 666 C C . LYS A 1 80 ? 0.525 5.396 -29.874 1.00 52.22 80 LYS A C 1
ATOM 668 O O . LYS A 1 80 ? -0.475 5.922 -30.345 1.00 52.22 80 LYS A O 1
ATOM 673 N N . THR A 1 81 ? 0.515 4.134 -29.428 1.00 51.97 81 THR A N 1
ATOM 674 C CA . THR A 1 81 ? -0.630 3.214 -29.638 1.00 51.97 81 THR A CA 1
ATOM 675 C C . THR A 1 81 ? -1.384 2.803 -28.374 1.00 51.97 81 THR A C 1
ATOM 677 O O . THR A 1 81 ? -2.476 2.248 -28.467 1.00 51.97 81 THR A O 1
ATOM 680 N N . ASN A 1 82 ? -0.849 3.079 -27.183 1.00 46.06 82 ASN A N 1
ATOM 681 C CA . ASN A 1 82 ? -1.476 2.704 -25.920 1.00 46.06 82 ASN A CA 1
ATOM 682 C C . ASN A 1 82 ? -1.464 3.883 -24.952 1.00 46.06 82 ASN A C 1
ATOM 684 O O . ASN A 1 82 ? -0.396 4.353 -24.569 1.00 46.06 82 ASN A O 1
ATOM 688 N N . ALA A 1 83 ? -2.648 4.308 -24.493 1.00 52.31 83 ALA A N 1
ATOM 689 C CA . ALA A 1 83 ? -2.782 5.289 -23.418 1.00 52.31 83 ALA A CA 1
ATOM 690 C C . ALA A 1 83 ? -1.983 4.800 -22.203 1.00 52.31 83 ALA A C 1
ATOM 692 O O . ALA A 1 83 ? -2.410 3.866 -21.528 1.00 52.31 83 ALA A O 1
ATOM 693 N N . SER A 1 84 ? -0.800 5.343 -21.949 1.00 64.06 84 SER A N 1
ATOM 694 C CA . SER A 1 84 ? 0.091 4.790 -20.931 1.00 64.06 84 SER A CA 1
ATOM 695 C C . SER A 1 84 ? -0.418 5.147 -19.530 1.00 64.06 84 SER A C 1
ATOM 697 O O . SER A 1 84 ? -0.904 6.252 -19.311 1.00 64.06 84 SER A O 1
ATOM 699 N N . LEU A 1 85 ? -0.343 4.206 -18.583 1.00 77.31 85 LEU A N 1
ATOM 700 C CA . LEU A 1 85 ? -0.712 4.454 -17.181 1.00 77.31 85 LEU A CA 1
ATOM 701 C C . LEU A 1 85 ? 0.192 5.562 -16.610 1.00 77.31 85 LEU A C 1
ATOM 703 O O . LEU A 1 85 ? 1.406 5.367 -16.684 1.00 77.31 85 LEU A O 1
ATOM 707 N N . PRO A 1 86 ? -0.334 6.675 -16.057 1.00 85.06 86 PRO A N 1
ATOM 708 C CA . PRO A 1 86 ? 0.490 7.772 -15.538 1.00 85.06 86 PRO A CA 1
ATOM 709 C C . PRO A 1 86 ? 1.559 7.292 -14.553 1.00 85.06 86 PRO A C 1
ATOM 711 O O . PRO A 1 86 ? 2.735 7.609 -14.722 1.00 85.06 86 PRO A O 1
ATOM 714 N N . ASP A 1 87 ? 1.179 6.410 -13.633 1.00 85.75 87 ASP A N 1
ATOM 715 C CA . ASP A 1 87 ? 2.067 5.863 -12.603 1.00 85.75 87 ASP A CA 1
ATOM 716 C C . ASP A 1 87 ? 3.172 4.976 -13.190 1.00 85.75 87 ASP A C 1
ATOM 718 O O . ASP A 1 87 ? 4.304 4.989 -12.717 1.00 85.75 87 ASP A O 1
ATOM 722 N N . LEU A 1 88 ? 2.877 4.252 -14.277 1.00 88.38 88 LEU A N 1
ATOM 723 C CA . LEU A 1 88 ? 3.878 3.480 -15.016 1.00 88.38 88 LEU A CA 1
ATOM 724 C C . LEU A 1 88 ? 4.791 4.408 -15.833 1.00 88.38 88 LEU A C 1
ATOM 726 O O . LEU A 1 88 ? 5.962 4.106 -16.029 1.00 88.38 88 LEU A O 1
ATOM 730 N N . ILE A 1 89 ? 4.295 5.548 -16.334 1.00 89.81 89 ILE A N 1
ATOM 731 C CA . ILE A 1 89 ? 5.165 6.563 -16.952 1.00 89.81 89 ILE A CA 1
ATOM 732 C C . ILE A 1 89 ? 6.137 7.112 -15.904 1.00 89.81 89 ILE A C 1
ATOM 734 O O . ILE A 1 89 ? 7.321 7.219 -16.211 1.00 89.81 89 ILE A O 1
ATOM 738 N N . ALA A 1 90 ? 5.652 7.439 -14.703 1.00 90.81 90 ALA A N 1
ATOM 739 C CA . ALA A 1 90 ? 6.477 7.909 -13.593 1.00 90.81 90 ALA A CA 1
ATOM 740 C C . ALA A 1 90 ? 7.510 6.851 -13.170 1.00 90.81 90 ALA A C 1
ATOM 742 O O . ALA A 1 90 ? 8.700 7.148 -13.182 1.00 90.81 90 ALA A O 1
ATOM 743 N N . ALA A 1 91 ? 7.100 5.593 -12.975 1.00 93.00 91 ALA A N 1
ATOM 744 C CA . ALA A 1 91 ? 8.005 4.490 -12.646 1.00 93.00 91 ALA A CA 1
ATOM 745 C C . ALA A 1 91 ? 9.151 4.315 -13.664 1.00 93.00 91 ALA A C 1
ATOM 747 O O . ALA A 1 91 ? 10.304 4.138 -13.286 1.00 93.00 91 ALA A O 1
ATOM 748 N N . TYR A 1 92 ? 8.866 4.411 -14.969 1.00 94.19 92 TYR A N 1
ATOM 749 C CA . TYR A 1 92 ? 9.909 4.362 -16.004 1.00 94.19 92 TYR A CA 1
ATOM 750 C C . TYR A 1 92 ? 10.753 5.648 -16.090 1.00 94.19 92 TYR A C 1
ATOM 752 O O . TYR A 1 92 ? 11.880 5.586 -16.578 1.00 94.19 92 TYR A O 1
ATOM 760 N N . LYS A 1 93 ? 10.244 6.810 -15.652 1.00 93.88 93 LYS A N 1
ATOM 761 C CA . LYS A 1 93 ? 11.045 8.042 -15.525 1.00 93.88 93 LYS A CA 1
ATOM 762 C C . LYS A 1 93 ? 12.013 7.940 -14.346 1.00 93.88 93 LYS A C 1
ATOM 764 O O . LYS A 1 93 ? 13.185 8.242 -14.520 1.00 93.88 93 LYS A O 1
ATOM 769 N N . GLU A 1 94 ? 11.551 7.472 -13.190 1.00 94.38 94 GLU A N 1
ATOM 770 C CA . GLU A 1 94 ? 12.413 7.209 -12.032 1.00 94.38 94 GLU A CA 1
ATOM 771 C C . GLU A 1 94 ? 13.467 6.147 -12.353 1.00 94.38 94 GLU A C 1
ATOM 773 O O . GLU A 1 94 ? 14.646 6.390 -12.133 1.00 94.38 94 GLU A O 1
ATOM 778 N N . ALA A 1 95 ? 13.080 5.028 -12.979 1.00 95.44 95 ALA A N 1
ATOM 779 C CA . ALA A 1 95 ? 14.025 3.995 -13.408 1.00 95.44 95 ALA A CA 1
ATOM 780 C C . ALA A 1 95 ? 15.071 4.511 -14.412 1.00 95.44 95 ALA A C 1
ATOM 782 O O . ALA A 1 95 ? 16.207 4.050 -14.401 1.00 95.44 95 ALA A O 1
ATOM 783 N N . LYS A 1 96 ? 14.713 5.483 -15.267 1.00 94.94 96 LYS A N 1
ATOM 784 C CA . LYS A 1 96 ? 15.662 6.164 -16.166 1.00 94.94 96 LYS A CA 1
ATOM 785 C C . LYS A 1 96 ? 16.633 7.074 -15.405 1.00 94.94 96 LYS A C 1
ATOM 787 O O . LYS A 1 96 ? 17.770 7.237 -15.832 1.00 94.94 96 LYS A O 1
ATOM 792 N N . ASN A 1 97 ? 16.170 7.675 -14.313 1.00 93.69 97 ASN A N 1
ATOM 793 C CA . ASN A 1 97 ? 16.935 8.591 -13.471 1.00 93.69 97 ASN A CA 1
ATOM 794 C C . ASN A 1 97 ? 17.658 7.872 -12.313 1.00 93.69 97 ASN A C 1
ATOM 796 O O . ASN A 1 97 ? 18.285 8.536 -11.492 1.00 93.69 97 ASN A O 1
ATOM 800 N N . PHE A 1 98 ? 17.566 6.541 -12.222 1.00 93.56 98 PHE A N 1
ATOM 801 C CA . PHE A 1 98 ? 18.238 5.753 -11.194 1.00 93.56 98 PHE A CA 1
ATOM 802 C C . PHE A 1 98 ? 19.756 5.815 -11.389 1.00 93.56 98 PHE A C 1
ATOM 804 O O . PHE A 1 98 ? 20.286 5.342 -12.394 1.00 93.56 98 PHE A O 1
ATOM 811 N N . THR A 1 99 ? 20.447 6.403 -10.415 1.00 90.12 99 THR A N 1
ATOM 812 C CA . THR A 1 99 ? 21.900 6.608 -10.420 1.00 90.12 99 THR A CA 1
ATOM 813 C C . THR A 1 99 ? 22.634 5.487 -9.693 1.00 90.12 99 THR A C 1
ATOM 815 O O . THR A 1 99 ? 23.515 4.853 -10.266 1.00 90.12 99 THR A O 1
ATOM 818 N N . ASN A 1 100 ? 22.285 5.242 -8.429 1.00 91.31 100 ASN A N 1
ATOM 819 C CA . ASN A 1 100 ? 22.926 4.247 -7.577 1.00 91.31 100 ASN A CA 1
ATOM 820 C C . ASN A 1 100 ? 21.953 3.683 -6.525 1.00 91.31 100 ASN A C 1
ATOM 822 O O . ASN A 1 100 ? 20.917 4.269 -6.205 1.00 91.31 100 ASN A O 1
ATOM 826 N N . LEU A 1 101 ? 22.310 2.520 -5.976 1.00 92.75 101 LEU A N 1
ATOM 827 C CA . LEU A 1 101 ? 21.508 1.820 -4.971 1.00 92.75 101 LEU A CA 1
ATOM 828 C C . LEU A 1 101 ? 21.455 2.539 -3.606 1.00 92.75 101 LEU A C 1
ATOM 830 O O . LEU A 1 101 ? 20.458 2.409 -2.896 1.00 92.75 101 LEU A O 1
ATOM 834 N N . ASN A 1 102 ? 22.506 3.273 -3.235 1.00 93.50 102 ASN A N 1
ATOM 835 C CA . ASN A 1 102 ? 22.635 3.905 -1.922 1.00 93.50 102 ASN A CA 1
ATOM 836 C C . ASN A 1 102 ? 21.620 5.039 -1.729 1.00 93.50 102 ASN A C 1
ATOM 838 O O . ASN A 1 102 ? 20.869 5.040 -0.753 1.00 93.50 102 ASN A O 1
ATOM 842 N N . ASP A 1 103 ? 21.535 5.950 -2.698 1.00 91.75 103 ASP A N 1
ATOM 843 C CA . ASP A 1 103 ? 20.586 7.066 -2.694 1.00 91.75 103 ASP A CA 1
ATOM 844 C C . ASP A 1 103 ? 19.144 6.548 -2.718 1.00 91.75 103 ASP A C 1
ATOM 846 O O . ASP A 1 103 ? 18.287 7.043 -1.988 1.00 91.75 103 ASP A O 1
ATOM 850 N N . PHE A 1 104 ? 18.882 5.491 -3.498 1.00 92.88 104 PHE A N 1
ATOM 851 C CA . PHE A 1 104 ? 17.568 4.852 -3.563 1.00 92.88 104 PHE A CA 1
ATOM 852 C C . PHE A 1 104 ? 17.141 4.260 -2.212 1.00 92.88 104 PHE A C 1
ATOM 854 O O . PHE A 1 104 ? 16.008 4.469 -1.779 1.00 92.88 104 PHE A O 1
ATOM 861 N N . ILE A 1 105 ? 18.027 3.535 -1.518 1.00 92.56 105 ILE A N 1
ATOM 862 C CA . ILE A 1 105 ? 17.697 2.961 -0.204 1.00 92.56 105 ILE A CA 1
ATOM 863 C C . ILE A 1 105 ? 17.569 4.057 0.853 1.00 92.56 105 ILE A C 1
ATOM 865 O O . ILE A 1 105 ? 16.624 4.006 1.636 1.00 92.56 105 ILE A O 1
ATOM 869 N N . THR A 1 106 ? 18.447 5.063 0.848 1.00 91.31 106 THR A N 1
ATOM 870 C CA . THR A 1 106 ? 18.366 6.222 1.751 1.00 91.31 106 THR A CA 1
ATOM 871 C C . THR A 1 106 ? 17.033 6.959 1.577 1.00 91.31 106 THR A C 1
ATOM 873 O O . THR A 1 106 ? 16.336 7.217 2.560 1.00 91.31 106 THR A O 1
ATOM 876 N N . ALA A 1 107 ? 16.611 7.204 0.331 1.00 89.69 107 ALA A N 1
ATOM 877 C CA . ALA A 1 107 ? 15.304 7.778 0.021 1.00 89.69 107 ALA A CA 1
ATOM 878 C C . ALA A 1 107 ? 14.153 6.901 0.542 1.00 89.69 107 ALA A C 1
ATOM 880 O O . ALA A 1 107 ? 13.262 7.418 1.211 1.00 89.69 107 ALA A O 1
ATOM 881 N N . LYS A 1 108 ? 14.191 5.573 0.340 1.00 90.00 108 LYS A N 1
ATOM 882 C CA . LYS A 1 108 ? 13.164 4.664 0.890 1.00 90.00 108 LYS A CA 1
ATOM 883 C C . LYS A 1 108 ? 13.147 4.618 2.418 1.00 90.00 108 LYS A C 1
ATOM 885 O O . LYS A 1 108 ? 12.076 4.631 3.013 1.00 90.00 108 LYS A O 1
ATOM 890 N N . PHE A 1 109 ? 14.301 4.630 3.077 1.00 91.00 109 PHE A N 1
ATOM 891 C CA . PHE A 1 109 ? 14.371 4.677 4.539 1.00 91.00 109 PHE A CA 1
ATOM 892 C C . PHE A 1 109 ? 13.802 5.988 5.102 1.00 91.00 109 PHE A C 1
ATOM 894 O O . PHE A 1 109 ? 13.141 5.959 6.141 1.00 91.00 109 PHE A O 1
ATOM 901 N N . SER A 1 110 ? 13.993 7.103 4.391 1.00 88.38 110 SER A N 1
ATOM 902 C CA . SER A 1 110 ? 13.387 8.402 4.704 1.00 88.38 110 SER A CA 1
ATOM 903 C C . SER A 1 110 ? 11.866 8.410 4.472 1.00 88.38 110 SER A C 1
ATOM 905 O O . SER A 1 110 ? 11.113 8.678 5.408 1.00 88.38 110 SER A O 1
ATOM 907 N N . GLU A 1 111 ? 11.395 8.014 3.277 1.00 86.38 111 GLU A N 1
ATOM 908 C CA . GLU A 1 111 ? 9.962 7.888 2.932 1.00 86.38 111 GLU A CA 1
ATOM 909 C C . GLU A 1 111 ? 9.182 7.040 3.946 1.00 86.38 111 GLU A C 1
ATOM 911 O O . GLU A 1 111 ? 8.013 7.300 4.231 1.00 86.38 111 GLU A O 1
ATOM 916 N N . GLU A 1 112 ? 9.822 5.999 4.477 1.00 86.31 112 GLU A N 1
ATOM 917 C CA . GLU A 1 112 ? 9.196 5.048 5.385 1.00 86.31 112 GLU A CA 1
ATOM 918 C C . GLU A 1 112 ? 9.496 5.302 6.873 1.00 86.31 112 GLU A C 1
ATOM 920 O O . GLU A 1 112 ? 9.199 4.437 7.702 1.00 86.31 112 GLU A O 1
ATOM 925 N N . GLY A 1 113 ? 10.070 6.464 7.215 1.00 86.75 113 GLY A N 1
ATOM 926 C CA . GLY A 1 113 ? 10.249 6.928 8.594 1.00 86.75 113 GLY A CA 1
ATOM 927 C C . GLY A 1 113 ? 11.182 6.064 9.446 1.00 86.75 113 GLY A C 1
ATOM 928 O O . GLY A 1 113 ? 10.926 5.887 10.634 1.00 86.75 113 GLY A O 1
ATOM 929 N N . ARG A 1 114 ? 12.230 5.488 8.843 1.00 90.25 114 ARG A N 1
ATOM 930 C CA . ARG A 1 114 ? 13.176 4.574 9.512 1.00 90.25 114 ARG A CA 1
ATOM 931 C C . ARG A 1 114 ? 14.648 4.918 9.293 1.00 90.25 114 ARG A C 1
ATOM 933 O O . ARG A 1 114 ? 15.491 4.028 9.374 1.00 90.25 114 ARG A O 1
ATOM 940 N N . LEU A 1 115 ? 14.963 6.164 8.945 1.00 87.06 115 LEU A N 1
ATOM 941 C CA . LEU A 1 115 ? 16.328 6.568 8.592 1.00 87.06 115 LEU A CA 1
ATOM 942 C C . LEU A 1 115 ? 17.349 6.206 9.692 1.00 87.06 115 LEU A C 1
ATOM 944 O O . LEU A 1 115 ? 18.441 5.752 9.374 1.00 87.06 115 LEU A O 1
ATOM 948 N N . ASP A 1 116 ? 16.929 6.246 10.959 1.00 84.62 116 ASP A N 1
ATOM 949 C CA . ASP A 1 116 ? 17.704 5.827 12.138 1.00 84.62 116 ASP A CA 1
ATOM 950 C C . ASP A 1 116 ? 18.096 4.328 12.154 1.00 84.62 116 ASP A C 1
ATOM 952 O O . ASP A 1 116 ? 19.029 3.936 12.853 1.00 84.62 116 ASP A O 1
ATOM 956 N N . GLU A 1 117 ? 17.412 3.461 11.391 1.00 85.12 117 GLU A N 1
ATOM 957 C CA . GLU A 1 117 ? 17.792 2.046 11.215 1.00 85.12 117 GLU A CA 1
ATOM 958 C C . GLU A 1 117 ? 18.965 1.864 10.224 1.00 85.12 117 GLU A C 1
ATOM 960 O O . GLU A 1 117 ? 19.485 0.750 10.084 1.00 85.12 117 GLU A O 1
ATOM 965 N N . LEU A 1 118 ? 19.382 2.918 9.509 1.00 84.81 118 LEU A N 1
ATOM 966 C CA . LEU A 1 118 ? 20.406 2.849 8.466 1.00 84.81 118 LEU A CA 1
ATOM 967 C C . LEU A 1 118 ? 21.826 2.952 9.051 1.00 84.81 118 LEU A C 1
ATOM 969 O O . LEU A 1 118 ? 22.483 3.984 8.995 1.00 84.81 118 LEU A O 1
ATOM 973 N N . LEU A 1 119 ? 22.307 1.840 9.610 1.00 72.81 119 LEU A N 1
ATOM 974 C CA . LEU A 1 119 ? 23.604 1.742 10.302 1.00 72.81 119 LEU A CA 1
ATOM 975 C C . LEU A 1 119 ? 24.854 1.811 9.396 1.00 72.81 119 LEU A C 1
ATOM 977 O O . LEU A 1 119 ? 25.972 1.768 9.909 1.00 72.81 119 LEU A O 1
ATOM 981 N N . GLU A 1 120 ? 24.694 1.838 8.072 1.00 74.19 120 GLU A N 1
ATOM 982 C CA . GLU A 1 120 ? 25.794 1.829 7.099 1.00 74.19 120 GLU A CA 1
ATOM 983 C C . GLU A 1 120 ? 25.728 3.089 6.226 1.00 74.19 120 GLU A C 1
ATOM 985 O O . GLU A 1 120 ? 24.757 3.283 5.500 1.00 74.19 120 GLU A O 1
ATOM 990 N N . GLU A 1 121 ? 26.776 3.919 6.266 1.00 67.62 121 GLU A N 1
ATOM 991 C CA . GLU A 1 121 ? 26.878 5.175 5.494 1.00 67.62 121 GLU A CA 1
ATOM 992 C C . GLU A 1 121 ? 27.022 4.957 3.976 1.00 67.62 121 GLU A C 1
ATOM 994 O O . GLU A 1 121 ? 26.818 5.878 3.187 1.00 67.62 121 GLU A O 1
ATOM 999 N N . SER A 1 122 ? 27.402 3.746 3.557 1.00 79.81 122 SER A N 1
ATOM 1000 C CA . SER A 1 122 ? 27.607 3.385 2.155 1.00 79.81 122 SER A CA 1
ATOM 1001 C C . SER A 1 122 ? 27.124 1.966 1.894 1.00 79.81 122 SER A C 1
ATOM 1003 O O . SER A 1 122 ? 27.665 0.998 2.431 1.00 79.81 122 SER A O 1
ATOM 1005 N N . ILE A 1 123 ? 26.096 1.843 1.057 1.00 85.75 123 ILE A N 1
ATOM 1006 C CA . ILE A 1 123 ? 25.487 0.569 0.692 1.00 85.75 123 ILE A CA 1
ATOM 1007 C C . ILE A 1 123 ? 26.064 0.073 -0.640 1.00 85.75 123 ILE A C 1
ATOM 1009 O O . ILE A 1 123 ? 25.762 0.648 -1.692 1.00 85.75 123 ILE A O 1
ATOM 1013 N N . PRO A 1 124 ? 26.840 -1.025 -0.643 1.00 84.38 124 PRO A N 1
ATOM 1014 C CA . PRO A 1 124 ? 27.410 -1.570 -1.867 1.00 84.38 124 PRO A CA 1
ATOM 1015 C C . PRO A 1 124 ? 26.342 -2.131 -2.822 1.00 84.38 124 PRO A C 1
ATOM 1017 O O . PRO A 1 124 ? 25.493 -2.958 -2.468 1.00 84.38 124 PRO A O 1
ATOM 1020 N N . GLN A 1 125 ? 26.435 -1.699 -4.078 1.0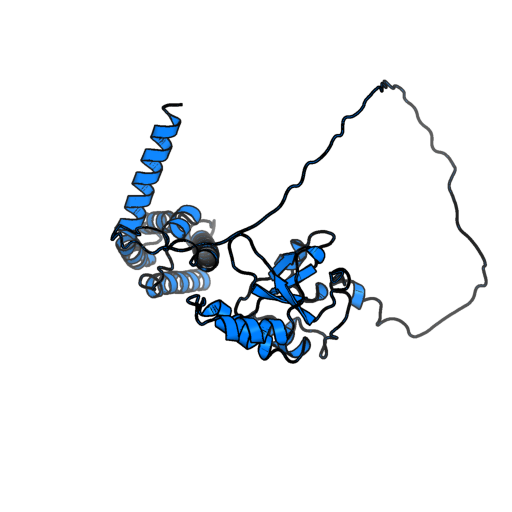0 90.69 125 GLN A N 1
ATOM 1021 C CA . GLN A 1 125 ? 25.729 -2.269 -5.222 1.00 90.69 125 GLN A CA 1
ATOM 1022 C C . GLN A 1 125 ? 26.488 -3.495 -5.760 1.00 90.69 125 GLN A C 1
ATOM 1024 O O . GLN A 1 125 ? 27.712 -3.564 -5.669 1.00 90.69 125 GLN A O 1
ATOM 1029 N N . GLY A 1 126 ? 25.781 -4.455 -6.360 1.00 91.50 126 GLY A N 1
ATOM 1030 C CA . GLY A 1 126 ? 26.407 -5.623 -6.990 1.00 91.50 126 GLY A CA 1
ATOM 1031 C C . GLY A 1 126 ? 26.653 -6.819 -6.059 1.00 91.50 126 GLY A C 1
ATOM 1032 O O . GLY A 1 126 ? 27.338 -7.765 -6.458 1.00 91.50 126 GLY A O 1
ATOM 1033 N N . GLU A 1 127 ? 26.098 -6.800 -4.847 1.00 91.75 127 GLU A N 1
ATOM 1034 C CA . GLU A 1 127 ? 26.171 -7.904 -3.886 1.00 91.75 127 GLU A CA 1
ATOM 1035 C C . GLU A 1 127 ? 25.124 -8.996 -4.151 1.00 91.75 127 GLU A C 1
ATOM 1037 O O . GLU A 1 127 ? 24.200 -8.835 -4.955 1.00 91.75 127 GLU A O 1
ATOM 1042 N N . ASP A 1 128 ? 25.251 -10.109 -3.426 1.00 91.19 128 ASP A N 1
ATOM 1043 C CA . ASP A 1 128 ? 24.243 -11.163 -3.367 1.00 91.19 128 ASP A CA 1
ATOM 1044 C C . ASP A 1 128 ? 22.941 -10.649 -2.696 1.00 91.19 128 ASP A C 1
ATOM 1046 O O . ASP A 1 128 ? 22.950 -10.262 -1.520 1.00 91.19 128 ASP A O 1
ATOM 1050 N N . PRO A 1 129 ? 21.789 -10.656 -3.399 1.00 92.38 129 PRO A N 1
ATOM 1051 C CA . PRO A 1 129 ? 20.510 -10.229 -2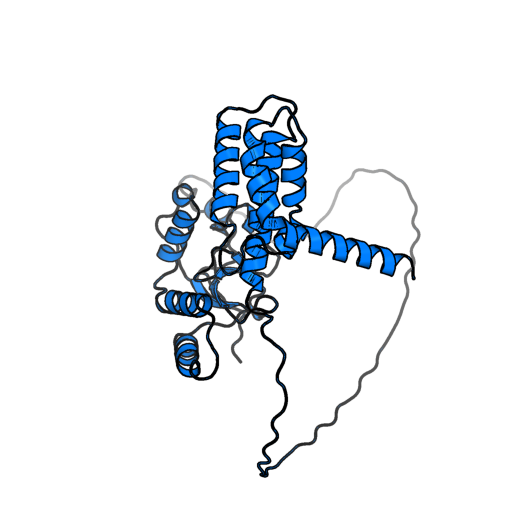.837 1.00 92.38 129 PRO A CA 1
ATOM 1052 C C . PRO A 1 129 ? 19.959 -11.171 -1.755 1.00 92.38 129 PRO A C 1
ATOM 1054 O O . PRO A 1 129 ? 18.985 -10.806 -1.093 1.00 92.38 129 PRO A O 1
ATOM 1057 N N . PHE A 1 130 ? 20.532 -12.362 -1.552 1.00 90.50 130 PHE A N 1
ATOM 1058 C CA . PHE A 1 130 ? 20.149 -13.310 -0.501 1.00 90.50 130 PHE A CA 1
ATOM 1059 C C . PHE A 1 130 ? 20.835 -13.067 0.854 1.00 90.50 130 PHE A C 1
ATOM 1061 O O . PHE A 1 130 ? 20.473 -13.717 1.839 1.00 90.50 130 PHE A O 1
ATOM 1068 N N . LEU A 1 131 ? 21.751 -12.092 0.951 1.00 88.00 131 LEU A N 1
ATOM 1069 C CA . LEU A 1 131 ? 22.427 -11.746 2.204 1.00 88.00 131 LEU A CA 1
ATOM 1070 C C . LEU A 1 131 ? 21.436 -11.360 3.316 1.00 88.00 131 LEU A C 1
ATOM 1072 O O . LEU A 1 131 ? 20.657 -10.406 3.221 1.00 88.00 131 LEU A O 1
ATOM 1076 N N . SER A 1 132 ? 21.486 -12.132 4.403 1.00 82.06 132 SER A N 1
ATOM 1077 C CA . SER A 1 132 ? 20.593 -12.002 5.555 1.00 82.06 132 SER A CA 1
ATOM 1078 C C . SER A 1 132 ? 21.026 -10.897 6.526 1.00 82.06 132 SER A C 1
ATOM 1080 O O . SER A 1 132 ? 22.212 -10.581 6.641 1.00 82.06 132 SER A O 1
ATOM 1082 N N . LYS A 1 133 ? 20.079 -10.386 7.333 1.00 78.06 133 LYS A N 1
ATOM 1083 C CA . LYS A 1 133 ? 20.350 -9.404 8.410 1.00 78.06 133 LYS A CA 1
ATOM 1084 C C . LYS A 1 133 ? 21.437 -9.832 9.416 1.00 78.06 133 LYS A C 1
ATOM 1086 O O . LYS A 1 133 ? 21.963 -8.984 10.127 1.00 78.06 133 LYS A O 1
ATOM 1091 N N . GLY A 1 134 ? 21.760 -11.125 9.514 1.00 64.44 134 GLY A N 1
ATOM 1092 C CA . GLY A 1 134 ? 22.726 -11.649 10.487 1.00 64.44 134 GLY A CA 1
ATOM 1093 C C . GLY A 1 134 ? 24.196 -11.584 10.056 1.00 64.44 134 GLY A C 1
ATOM 1094 O O . GLY A 1 134 ? 25.070 -11.593 10.919 1.00 64.44 134 GLY A O 1
ATOM 1095 N N . HIS A 1 135 ? 24.497 -11.510 8.754 1.00 56.88 135 HIS A N 1
ATOM 1096 C CA . HIS A 1 135 ? 25.874 -11.665 8.251 1.00 56.88 135 HIS A CA 1
ATOM 1097 C C . HIS A 1 135 ? 26.809 -10.471 8.514 1.00 56.88 135 HIS A C 1
ATOM 1099 O O . HIS A 1 135 ? 28.021 -10.638 8.439 1.00 56.88 135 HIS A O 1
ATOM 1105 N N . GLN A 1 136 ? 26.289 -9.299 8.895 1.00 52.78 136 GLN A N 1
ATOM 1106 C CA . GLN A 1 136 ? 27.129 -8.144 9.250 1.00 52.78 136 GLN A CA 1
ATOM 1107 C C . GLN A 1 136 ? 27.824 -8.284 10.621 1.00 52.78 136 GLN A C 1
ATOM 1109 O O . GLN A 1 136 ? 28.862 -7.668 10.855 1.00 52.78 136 GLN A O 1
ATOM 1114 N N . ARG A 1 137 ? 27.298 -9.101 11.551 1.00 48.41 137 ARG A N 1
ATOM 1115 C CA . ARG A 1 137 ? 27.824 -9.158 12.933 1.00 48.41 137 ARG A CA 1
ATOM 1116 C C . ARG A 1 137 ? 29.167 -9.884 13.089 1.00 48.41 137 ARG A C 1
ATOM 1118 O O . ARG A 1 137 ? 29.834 -9.658 14.091 1.00 48.41 137 ARG A O 1
ATOM 1125 N N . SER A 1 138 ? 29.585 -10.723 12.139 1.00 47.34 138 SER A N 1
ATOM 1126 C CA . SER A 1 138 ? 30.829 -11.504 12.260 1.00 47.34 138 SER A CA 1
ATOM 1127 C C . SER A 1 138 ? 32.088 -10.784 11.761 1.00 47.34 138 SER A C 1
ATOM 1129 O O . SER A 1 138 ? 33.189 -11.205 12.099 1.00 47.34 138 SER A O 1
ATOM 1131 N N . LYS A 1 139 ? 31.969 -9.694 10.988 1.00 49.06 139 LYS A N 1
ATOM 1132 C CA . LYS A 1 139 ? 33.128 -9.040 10.346 1.00 49.06 139 LYS A CA 1
ATOM 1133 C C . LYS A 1 139 ? 33.877 -8.007 11.199 1.00 49.06 139 LYS A C 1
ATOM 1135 O O . LYS A 1 139 ? 34.913 -7.529 10.750 1.00 49.06 139 LYS A O 1
ATOM 1140 N N . LYS A 1 140 ? 33.390 -7.654 12.399 1.00 44.75 140 LYS A N 1
ATOM 1141 C CA . LYS A 1 140 ? 33.975 -6.573 13.228 1.00 44.75 140 LYS A CA 1
ATOM 1142 C C . LYS A 1 140 ? 34.730 -7.032 14.488 1.00 44.75 140 LYS A C 1
ATOM 1144 O O . LYS A 1 140 ? 35.360 -6.202 15.131 1.00 44.75 140 LYS A O 1
ATOM 1149 N N . ASN A 1 141 ? 34.741 -8.334 14.791 1.00 40.38 141 ASN A N 1
ATOM 1150 C CA . ASN A 1 141 ? 35.542 -8.921 15.874 1.00 40.38 141 ASN A CA 1
ATOM 1151 C C . ASN A 1 141 ? 36.632 -9.839 15.303 1.00 40.38 141 ASN A C 1
ATOM 1153 O O . ASN A 1 141 ? 36.499 -11.057 15.343 1.00 40.38 141 ASN A O 1
ATOM 1157 N N . ASN A 1 142 ? 37.712 -9.255 14.782 1.00 44.62 142 ASN A N 1
ATOM 1158 C CA . ASN A 1 142 ? 38.969 -9.973 14.569 1.00 44.62 142 ASN A CA 1
ATOM 1159 C C . ASN A 1 142 ? 40.144 -9.033 14.863 1.00 44.62 142 ASN A C 1
ATOM 1161 O O . ASN A 1 142 ? 40.549 -8.232 14.023 1.00 44.62 142 ASN A O 1
ATOM 1165 N N . GLY A 1 143 ? 40.662 -9.112 16.090 1.00 42.31 143 GLY A N 1
ATOM 1166 C CA . GLY A 1 143 ? 41.792 -8.313 16.550 1.00 42.31 143 GLY A CA 1
ATOM 1167 C C . GLY A 1 143 ? 42.243 -8.714 17.955 1.00 42.31 143 GLY A C 1
ATOM 1168 O O . GLY A 1 143 ? 41.656 -8.241 18.923 1.00 42.31 143 GLY A O 1
ATOM 1169 N N . LYS A 1 144 ? 43.338 -9.497 18.021 1.00 41.75 144 LYS A N 1
ATOM 1170 C CA . LYS A 1 144 ? 44.059 -9.996 19.225 1.00 41.75 144 LYS A CA 1
ATOM 1171 C C . LYS A 1 144 ? 43.323 -11.092 20.034 1.00 41.75 144 LYS A C 1
ATOM 1173 O O . LYS A 1 144 ? 42.105 -11.029 20.120 1.00 41.75 144 LYS A O 1
ATOM 1178 N N . GLN A 1 145 ? 43.944 -12.071 20.721 1.00 40.59 145 GLN A N 1
ATOM 1179 C CA . GLN A 1 145 ? 45.274 -12.761 20.737 1.00 40.59 145 GLN A CA 1
ATOM 1180 C C . GLN A 1 145 ? 45.176 -13.878 21.824 1.00 40.59 145 GLN A C 1
ATOM 1182 O O . GLN A 1 145 ? 44.497 -13.634 22.817 1.00 40.59 145 GLN A O 1
ATOM 1187 N N . GLY A 1 146 ? 45.852 -15.038 21.826 1.00 34.69 146 GLY A N 1
ATOM 1188 C CA . GLY A 1 146 ? 46.428 -15.903 20.772 1.00 34.69 146 GLY A CA 1
ATOM 1189 C C . GLY A 1 146 ? 45.740 -17.286 20.874 1.00 34.69 146 GLY A C 1
ATOM 1190 O O . GLY A 1 146 ? 44.516 -17.297 20.925 1.00 34.69 146 GLY A O 1
ATOM 1191 N N . ASP A 1 147 ? 46.381 -18.461 20.972 1.00 33.81 147 ASP A N 1
ATOM 1192 C CA . ASP A 1 147 ? 47.738 -18.952 20.645 1.00 33.81 147 ASP A CA 1
ATOM 1193 C C . ASP A 1 147 ? 47.648 -20.499 20.491 1.00 33.81 147 ASP A C 1
ATOM 1195 O O . ASP A 1 147 ? 46.832 -21.129 21.156 1.00 33.81 147 ASP A O 1
ATOM 1199 N N . SER A 1 148 ? 48.470 -21.082 19.612 1.00 37.44 148 SER A N 1
ATOM 1200 C CA . SER A 1 148 ? 48.867 -22.500 19.509 1.00 37.44 148 SER A CA 1
ATOM 1201 C C . SER A 1 148 ? 47.847 -23.632 19.760 1.00 37.44 148 SER A C 1
ATOM 1203 O O . SER A 1 148 ? 47.582 -24.025 20.894 1.00 37.44 148 SER A O 1
ATOM 1205 N N . THR A 1 149 ? 47.503 -24.368 18.696 1.00 34.56 149 THR A N 1
ATOM 1206 C CA . THR A 1 149 ? 48.063 -25.730 18.519 1.00 34.56 149 THR A CA 1
ATOM 1207 C C . THR A 1 149 ? 47.890 -26.259 17.094 1.00 34.56 149 THR A C 1
ATOM 1209 O O . THR A 1 149 ? 46.908 -25.974 16.412 1.00 34.56 149 THR A O 1
ATOM 1212 N N . ASP A 1 150 ? 48.902 -27.007 16.658 1.00 35.00 150 ASP A N 1
ATOM 1213 C CA . ASP A 1 150 ? 48.972 -27.732 15.387 1.00 35.00 150 ASP A CA 1
ATOM 1214 C C . ASP A 1 150 ? 48.027 -28.954 15.387 1.00 35.00 150 ASP A C 1
ATOM 1216 O O . ASP A 1 150 ? 47.749 -29.518 16.447 1.00 35.00 150 ASP A O 1
ATOM 1220 N N . GLY A 1 151 ? 47.508 -29.362 14.225 1.00 31.44 151 GLY A N 1
ATOM 1221 C CA . GLY A 1 151 ? 46.473 -30.404 14.165 1.00 31.44 151 GLY A CA 1
ATOM 1222 C C . GLY A 1 151 ? 45.787 -30.580 12.810 1.00 31.44 151 GLY A C 1
ATOM 1223 O O . GLY A 1 151 ? 44.726 -30.021 12.540 1.00 31.44 151 GLY A O 1
ATOM 1224 N N . THR A 1 152 ? 46.383 -31.414 11.966 1.00 32.28 152 THR A N 1
ATOM 1225 C CA . THR A 1 152 ? 45.853 -31.874 10.677 1.00 32.28 152 THR A CA 1
ATOM 1226 C C . THR A 1 152 ? 44.545 -32.682 10.749 1.00 32.28 152 THR A C 1
ATOM 1228 O O . THR A 1 152 ? 44.383 -33.523 11.625 1.00 32.28 152 THR A O 1
ATOM 1231 N N . PHE A 1 153 ? 43.777 -32.581 9.655 1.00 32.16 153 PHE A N 1
ATOM 1232 C CA . PHE A 1 153 ? 42.981 -33.647 9.014 1.00 32.16 153 PHE A CA 1
ATOM 1233 C C . PHE A 1 153 ? 41.551 -34.011 9.500 1.00 32.16 153 PHE A C 1
ATOM 1235 O O . PHE A 1 153 ? 41.319 -34.558 10.570 1.00 32.16 153 PHE A O 1
ATOM 1242 N N . ASP A 1 154 ? 40.646 -33.848 8.526 1.00 29.39 154 ASP A N 1
ATOM 1243 C CA . ASP A 1 154 ? 39.721 -34.853 7.967 1.00 29.39 154 ASP A CA 1
ATOM 1244 C C . ASP A 1 154 ? 38.215 -34.882 8.287 1.00 29.39 154 ASP A C 1
ATOM 1246 O O . ASP A 1 154 ? 37.694 -34.493 9.330 1.00 29.39 154 ASP A O 1
ATOM 1250 N N . TYR A 1 155 ? 37.523 -35.371 7.259 1.00 32.12 155 TYR A N 1
ATOM 1251 C CA . TYR A 1 155 ? 36.139 -35.787 7.187 1.00 32.12 155 TYR A CA 1
ATOM 1252 C C . TYR A 1 155 ? 35.847 -37.038 8.034 1.00 32.12 155 TYR A C 1
ATOM 1254 O O . TYR A 1 155 ? 36.705 -37.871 8.310 1.00 32.12 155 TYR A O 1
ATOM 1262 N N . SER A 1 156 ? 34.540 -37.252 8.206 1.00 31.02 156 SER A N 1
ATOM 1263 C CA . SER A 1 156 ? 33.859 -38.544 8.379 1.00 31.02 156 SER A CA 1
ATOM 1264 C C . SER A 1 156 ? 33.447 -38.994 9.794 1.00 31.02 156 SER A C 1
ATOM 1266 O O . SER A 1 156 ? 34.223 -39.165 10.721 1.00 31.02 156 SER A O 1
ATOM 1268 N N . ASN A 1 157 ? 32.139 -39.247 9.873 1.00 29.44 157 ASN A N 1
ATOM 1269 C CA . ASN A 1 157 ? 31.497 -40.435 10.429 1.00 29.44 157 ASN A CA 1
ATOM 1270 C C . ASN A 1 157 ? 31.786 -40.921 11.869 1.00 29.44 157 ASN A C 1
ATOM 1272 O O . ASN A 1 157 ? 32.635 -41.766 12.104 1.00 29.44 157 ASN A O 1
ATOM 1276 N N . ASN A 1 158 ? 30.791 -40.630 12.717 1.00 30.62 158 ASN A N 1
ATOM 1277 C CA . ASN A 1 158 ? 29.790 -41.616 13.175 1.00 30.62 158 ASN A CA 1
ATOM 1278 C C . ASN A 1 158 ? 30.189 -42.685 14.224 1.00 30.62 158 ASN A C 1
ATOM 1280 O O . ASN A 1 158 ? 31.040 -43.530 13.977 1.00 30.62 158 ASN A O 1
ATOM 1284 N N . SER A 1 159 ? 29.343 -42.792 15.267 1.00 30.67 159 SER A N 1
ATOM 1285 C CA . SER A 1 159 ? 29.170 -43.944 16.189 1.00 30.67 159 SER A CA 1
ATOM 1286 C C . SER A 1 159 ? 30.358 -44.257 17.133 1.00 30.67 159 SER A C 1
ATOM 1288 O O . SER A 1 159 ? 31.502 -44.025 16.788 1.00 30.67 159 SER A O 1
ATOM 1290 N N . THR A 1 160 ? 30.213 -44.764 18.365 1.00 29.84 160 THR A N 1
ATOM 1291 C CA . THR A 1 160 ? 29.060 -45.155 19.215 1.00 29.84 160 THR A CA 1
ATOM 1292 C C . THR A 1 160 ? 29.494 -44.942 20.686 1.00 29.84 160 THR A C 1
ATOM 1294 O O . THR A 1 160 ? 30.683 -45.050 20.956 1.00 29.84 160 THR A O 1
ATOM 1297 N N . SER A 1 161 ? 28.619 -44.686 21.670 1.00 30.02 161 SER A N 1
ATOM 1298 C CA . SER A 1 161 ? 28.149 -45.779 22.545 1.00 30.02 161 SER A CA 1
ATOM 1299 C C . SER A 1 161 ? 26.970 -45.402 23.475 1.00 30.02 161 SER A C 1
ATOM 1301 O O . SER A 1 161 ? 26.918 -44.334 24.073 1.00 30.02 161 SER A O 1
ATOM 1303 N N . THR A 1 162 ? 26.046 -46.363 23.606 1.00 28.59 162 THR A N 1
ATOM 1304 C CA . THR A 1 162 ? 25.273 -46.733 24.816 1.00 28.59 162 THR A CA 1
ATOM 1305 C C . THR A 1 162 ? 24.511 -45.668 25.630 1.00 28.59 162 THR A C 1
ATOM 1307 O O . THR A 1 162 ? 25.068 -45.035 26.520 1.00 28.59 162 THR A O 1
ATOM 1310 N N . ASN A 1 163 ? 23.174 -45.685 25.513 1.00 32.22 163 ASN A N 1
ATOM 1311 C CA . ASN A 1 163 ? 22.361 -46.225 26.617 1.00 32.22 163 ASN A CA 1
ATOM 1312 C C . ASN A 1 163 ? 20.999 -46.794 26.159 1.00 32.22 163 ASN A C 1
ATOM 1314 O O . ASN A 1 163 ? 20.077 -46.092 25.757 1.00 32.22 163 ASN A O 1
ATOM 1318 N N . GLU A 1 164 ? 20.947 -48.121 26.213 1.00 30.23 164 GLU A N 1
ATOM 1319 C CA . GLU A 1 164 ? 19.832 -49.009 26.550 1.00 30.23 164 GLU A CA 1
ATOM 1320 C C . GLU A 1 164 ? 18.460 -48.400 26.941 1.00 30.23 164 GLU A C 1
ATOM 1322 O O . GLU A 1 164 ? 18.293 -47.793 27.995 1.00 30.23 164 GLU A O 1
ATOM 1327 N N . SER A 1 165 ? 17.403 -48.718 26.178 1.00 34.59 165 SER A N 1
ATOM 1328 C CA . SER A 1 165 ? 16.402 -49.721 26.618 1.00 34.59 165 SER A CA 1
ATOM 1329 C C . SER A 1 165 ? 15.247 -49.945 25.613 1.00 34.59 165 SER A C 1
ATOM 1331 O O . SER A 1 165 ? 14.937 -49.133 24.748 1.00 34.59 165 SER A O 1
ATOM 1333 N N . SER A 1 166 ? 14.644 -51.135 25.701 1.00 35.03 166 SER A N 1
ATOM 1334 C CA . SER A 1 166 ? 13.578 -51.700 24.842 1.00 35.03 166 SER A CA 1
ATOM 1335 C C . SER A 1 166 ? 12.252 -50.890 24.818 1.00 35.03 166 SER A C 1
ATOM 1337 O O . SER A 1 166 ? 11.944 -50.229 25.799 1.00 35.03 166 SER A O 1
ATOM 1339 N N . ARG A 1 167 ? 11.350 -50.970 23.813 1.00 38.34 167 ARG A N 1
ATOM 1340 C CA . ARG A 1 167 ? 10.727 -52.190 23.229 1.00 38.34 167 ARG A CA 1
ATOM 1341 C C . ARG A 1 167 ? 10.202 -52.046 21.775 1.00 38.34 167 ARG A C 1
ATOM 1343 O O . ARG A 1 167 ? 9.835 -50.977 21.312 1.00 38.34 167 ARG A O 1
ATOM 1350 N N . LYS A 1 168 ? 10.105 -53.216 21.116 1.00 33.38 168 LYS A N 1
ATOM 1351 C CA . LYS A 1 168 ? 9.393 -53.584 19.857 1.00 33.38 168 LYS A CA 1
ATOM 1352 C C . LYS A 1 168 ? 7.975 -52.953 19.733 1.00 33.38 168 LYS A C 1
ATOM 1354 O O . LYS A 1 168 ? 7.357 -52.703 20.756 1.00 33.38 168 LYS A O 1
ATOM 1359 N N . LYS A 1 169 ? 7.342 -52.808 18.548 1.00 36.50 169 LYS A N 1
ATOM 1360 C CA . LYS A 1 169 ? 7.358 -53.694 17.350 1.00 36.50 169 LYS A CA 1
ATOM 1361 C C . LYS A 1 169 ? 6.902 -52.973 16.050 1.00 36.50 169 LYS A C 1
ATOM 1363 O O . LYS A 1 169 ? 6.105 -52.048 16.100 1.00 36.50 169 LYS A O 1
ATOM 1368 N N . ARG A 1 170 ? 7.381 -53.451 14.889 1.00 33.66 170 ARG A N 1
ATOM 1369 C CA . ARG A 1 170 ? 7.115 -52.953 13.511 1.00 33.66 170 ARG A CA 1
ATOM 1370 C C . ARG A 1 170 ? 5.740 -53.379 12.955 1.00 33.66 170 ARG A C 1
ATOM 1372 O O . ARG A 1 170 ? 5.292 -54.479 13.274 1.00 33.66 170 ARG A O 1
ATOM 1379 N N . LYS A 1 171 ? 5.255 -52.674 11.919 1.00 37.19 171 LYS A N 1
ATOM 1380 C CA . LYS A 1 171 ? 4.881 -53.321 10.640 1.00 37.19 171 LYS A CA 1
ATOM 1381 C C . LYS A 1 171 ? 5.199 -52.409 9.439 1.00 37.19 171 LYS A C 1
ATOM 1383 O O . LYS A 1 171 ? 5.030 -51.201 9.524 1.00 37.19 171 LYS A O 1
ATOM 1388 N N . LEU A 1 172 ? 5.704 -53.012 8.363 1.00 36.03 172 LEU A N 1
ATOM 1389 C CA . LEU A 1 172 ? 6.083 -52.416 7.070 1.00 36.03 172 LEU A CA 1
ATOM 1390 C C . LEU A 1 172 ? 5.261 -53.077 5.952 1.00 36.03 172 LEU A C 1
ATOM 1392 O O . LEU A 1 172 ? 4.895 -54.241 6.121 1.00 36.03 172 LEU A O 1
ATOM 1396 N N . LYS A 1 173 ? 5.047 -52.345 4.850 1.00 33.78 173 LYS A N 1
ATOM 1397 C CA . LYS A 1 173 ? 4.996 -52.722 3.411 1.00 33.78 173 LYS A CA 1
ATOM 1398 C C . LYS A 1 173 ? 4.604 -51.433 2.652 1.00 33.78 173 LYS A C 1
ATOM 1400 O O . LYS A 1 173 ? 3.722 -50.743 3.154 1.00 33.78 173 LYS A O 1
ATOM 1405 N N . SER A 1 174 ? 5.290 -50.897 1.637 1.00 30.69 174 SER A N 1
ATOM 1406 C CA . SER A 1 174 ? 5.994 -51.423 0.443 1.00 30.69 174 SER A CA 1
ATOM 1407 C C . SER A 1 174 ? 5.078 -51.725 -0.752 1.00 30.69 174 SER A C 1
ATOM 1409 O O . SER A 1 174 ? 3.985 -52.251 -0.555 1.00 30.69 174 SER A O 1
ATOM 1411 N N . ASP A 1 175 ? 5.618 -51.418 -1.943 1.00 28.80 175 ASP A N 1
ATOM 1412 C CA . ASP A 1 175 ? 5.228 -51.887 -3.291 1.00 28.80 175 ASP A CA 1
ATOM 1413 C C . ASP A 1 175 ? 3.977 -51.203 -3.916 1.00 28.80 175 ASP A C 1
ATOM 1415 O O . ASP A 1 175 ? 3.004 -50.942 -3.216 1.00 28.80 175 ASP A O 1
ATOM 1419 N N . GLU A 1 176 ? 3.904 -50.857 -5.214 1.00 32.66 176 GLU A N 1
ATOM 1420 C CA . GLU A 1 176 ? 4.900 -50.768 -6.312 1.00 32.66 176 GLU A CA 1
ATOM 1421 C C . GLU A 1 176 ? 4.282 -50.036 -7.541 1.00 32.66 176 GLU A C 1
ATOM 1423 O O . GLU A 1 176 ? 3.061 -49.943 -7.600 1.00 32.66 176 GLU A O 1
ATOM 1428 N N . SER A 1 177 ? 5.113 -49.621 -8.520 1.00 31.28 177 SER A N 1
ATOM 1429 C CA . SER A 1 177 ? 4.866 -49.638 -9.996 1.00 31.28 177 SER A CA 1
ATOM 1430 C C . SER A 1 177 ? 3.647 -48.905 -10.636 1.00 31.28 177 SER A C 1
ATOM 1432 O O . SER A 1 177 ? 2.588 -48.770 -10.041 1.00 31.28 177 SER A O 1
ATOM 1434 N N . SER A 1 178 ? 3.680 -48.396 -11.882 1.00 29.86 178 SER A N 1
ATOM 1435 C CA . SER A 1 178 ? 4.751 -48.187 -12.888 1.00 29.86 178 SER A CA 1
ATOM 1436 C C . SER A 1 178 ? 4.270 -47.245 -14.027 1.00 29.86 178 SER A C 1
ATOM 1438 O O . SER A 1 178 ? 3.074 -47.025 -14.164 1.00 29.86 178 SER A O 1
ATOM 1440 N N . GLU A 1 179 ? 5.215 -46.742 -14.842 1.00 30.22 179 GLU A N 1
ATOM 1441 C CA . GLU A 1 179 ? 5.169 -46.584 -16.327 1.00 30.22 179 GLU A CA 1
ATOM 1442 C C . GLU A 1 179 ? 3.982 -45.856 -17.024 1.00 30.22 179 GLU A C 1
ATOM 1444 O O . GLU A 1 179 ? 2.823 -46.217 -16.897 1.00 30.22 179 GLU A O 1
ATOM 1449 N N . ASN A 1 180 ? 4.222 -44.706 -17.677 1.00 29.58 180 ASN A N 1
ATOM 1450 C CA . ASN A 1 180 ? 4.634 -44.476 -19.090 1.00 29.58 180 ASN A CA 1
ATOM 1451 C C . ASN A 1 180 ? 3.451 -44.278 -20.058 1.00 29.58 180 ASN A C 1
ATOM 1453 O O . ASN A 1 180 ? 2.690 -45.202 -20.296 1.00 29.58 180 ASN A O 1
ATOM 1457 N N . GLU A 1 181 ? 3.431 -43.139 -20.762 1.00 30.00 181 GLU A N 1
ATOM 1458 C CA . GLU A 1 181 ? 3.586 -43.150 -22.226 1.00 30.00 181 GLU A CA 1
ATOM 1459 C C . GLU A 1 181 ? 3.973 -41.764 -22.775 1.00 30.00 181 GLU A C 1
ATOM 1461 O O . GLU A 1 181 ? 3.705 -40.721 -22.176 1.00 30.00 181 GLU A O 1
ATOM 1466 N N . LYS A 1 182 ? 4.646 -41.767 -23.928 1.00 33.50 182 LYS A N 1
ATOM 1467 C CA . LYS A 1 182 ? 4.942 -40.598 -24.770 1.00 33.50 182 LYS A CA 1
ATOM 1468 C C . LYS A 1 182 ? 4.246 -40.828 -26.110 1.00 33.50 182 LYS A C 1
ATOM 1470 O O . LYS A 1 182 ? 4.281 -41.961 -26.573 1.00 33.50 182 LYS A O 1
ATOM 1475 N N . ASN A 1 183 ? 3.792 -39.773 -26.792 1.00 27.41 183 ASN A N 1
ATOM 1476 C CA . ASN A 1 183 ? 4.272 -39.489 -28.153 1.00 27.41 183 ASN A CA 1
ATOM 1477 C C . ASN A 1 183 ? 3.773 -38.153 -28.737 1.00 27.41 183 ASN A C 1
ATOM 1479 O O . ASN A 1 183 ? 2.693 -37.665 -28.421 1.00 27.41 183 ASN A O 1
ATOM 1483 N N . LEU A 1 184 ? 4.690 -37.610 -29.545 1.00 31.06 184 LEU A N 1
ATOM 1484 C CA . LEU A 1 184 ? 4.642 -36.783 -30.758 1.00 31.06 184 LEU A CA 1
ATOM 1485 C C . LEU A 1 184 ? 3.313 -36.116 -31.183 1.00 31.06 184 LEU A C 1
ATOM 1487 O O . LEU A 1 184 ? 2.266 -36.747 -31.186 1.00 31.06 184 LEU A O 1
ATOM 1491 N N . ASP A 1 185 ? 3.266 -34.816 -31.511 1.00 28.27 185 ASP A N 1
ATOM 1492 C CA . ASP A 1 185 ? 4.074 -33.991 -32.453 1.00 28.27 185 ASP A CA 1
ATOM 1493 C C . ASP A 1 185 ? 3.552 -34.020 -33.906 1.00 28.27 185 ASP A C 1
ATOM 1495 O O . ASP A 1 185 ? 3.445 -35.078 -34.519 1.00 28.27 185 ASP A O 1
ATOM 1499 N N . THR A 1 186 ? 3.225 -32.838 -34.446 1.00 31.17 186 THR A N 1
ATOM 1500 C CA . THR A 1 186 ? 3.065 -32.527 -35.883 1.00 31.17 186 THR A CA 1
ATOM 1501 C C . THR A 1 186 ? 3.034 -31.002 -36.0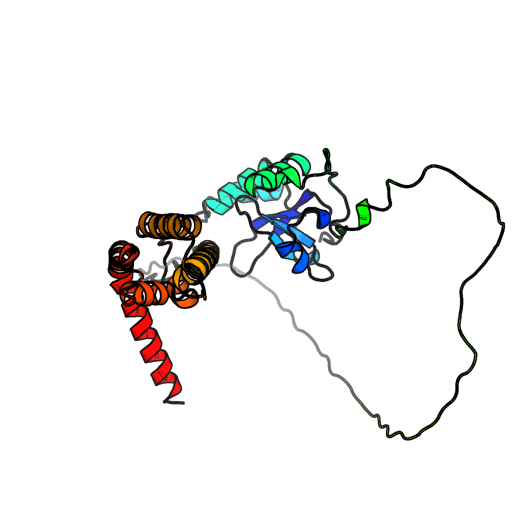70 1.00 31.17 186 THR A C 1
ATOM 1503 O O . THR A 1 186 ? 2.087 -30.330 -35.659 1.00 31.17 186 THR A O 1
ATOM 1506 N N . GLN A 1 187 ? 4.053 -30.456 -36.738 1.00 33.97 187 GLN A N 1
ATOM 1507 C CA . GLN A 1 187 ? 4.080 -29.091 -37.280 1.00 33.97 187 GLN A CA 1
ATOM 1508 C C . GLN A 1 187 ? 3.727 -29.084 -38.776 1.00 33.97 187 GLN A C 1
ATOM 1510 O O . GLN A 1 187 ? 4.301 -29.880 -39.510 1.00 33.97 187 GLN A O 1
ATOM 1515 N N . VAL A 1 188 ? 2.927 -28.110 -39.234 1.00 31.12 188 VAL A N 1
ATOM 1516 C CA . VAL A 1 188 ? 2.978 -27.486 -40.585 1.00 31.12 188 VAL A CA 1
ATOM 1517 C C . VAL A 1 188 ? 2.374 -26.066 -40.409 1.00 31.12 188 VAL A C 1
ATOM 1519 O O . VAL A 1 188 ? 1.270 -25.960 -39.883 1.00 31.12 188 VAL A O 1
ATOM 1522 N N . SER A 1 189 ? 3.096 -24.932 -40.469 1.00 31.50 189 SER A N 1
ATOM 1523 C CA . SER A 1 189 ? 3.428 -24.096 -41.657 1.00 31.50 189 SER A CA 1
ATOM 1524 C C . SER A 1 189 ? 2.291 -23.943 -42.702 1.00 31.50 189 SER A C 1
ATOM 1526 O O . SER A 1 189 ? 1.541 -24.876 -42.936 1.00 31.50 189 SER A O 1
ATOM 1528 N N . SER A 1 190 ? 2.063 -22.823 -43.406 1.00 28.89 190 SER A N 1
ATOM 1529 C CA . SER A 1 190 ? 2.567 -21.429 -43.381 1.00 28.89 190 SER A CA 1
ATOM 1530 C C . SER A 1 190 ? 1.813 -20.603 -44.455 1.00 28.89 190 SER A C 1
ATOM 1532 O O . SER A 1 190 ? 1.401 -21.205 -45.441 1.00 28.89 190 SER A O 1
ATOM 1534 N N . SER A 1 191 ? 1.777 -19.259 -44.353 1.00 29.05 191 SER A N 1
ATOM 1535 C CA . SER A 1 191 ? 1.452 -18.314 -45.467 1.00 29.05 191 SER A CA 1
ATOM 1536 C C . SER A 1 191 ? -0.016 -18.322 -45.987 1.00 29.05 191 SER A C 1
ATOM 1538 O O . SER A 1 191 ? -0.726 -19.298 -45.808 1.00 29.05 191 SER A O 1
ATOM 1540 N N . GLU A 1 192 ? -0.599 -17.282 -46.609 1.00 31.45 192 GLU A N 1
ATOM 1541 C CA . GLU A 1 192 ? -0.196 -15.884 -46.858 1.00 31.45 192 GLU A CA 1
ATOM 1542 C C . GLU A 1 192 ? -1.426 -14.951 -47.080 1.00 31.45 192 GLU A C 1
ATOM 1544 O O . GLU A 1 192 ? -2.556 -15.404 -47.228 1.00 31.45 192 GLU A O 1
ATOM 1549 N N . LYS A 1 193 ? -1.164 -13.634 -47.095 1.00 29.67 193 LYS A N 1
ATOM 1550 C CA . LYS A 1 193 ? -1.964 -12.467 -47.559 1.00 29.67 193 LYS A CA 1
ATOM 1551 C C . LYS A 1 193 ? -3.239 -12.739 -48.408 1.00 29.67 193 LYS A C 1
ATOM 1553 O O . LYS A 1 193 ? -3.128 -13.358 -49.458 1.00 29.67 193 LYS A O 1
ATOM 1558 N N . ASN A 1 194 ? -4.360 -12.040 -48.141 1.00 27.84 194 ASN A N 1
ATOM 1559 C CA . ASN A 1 194 ? -4.642 -10.731 -48.781 1.00 27.84 194 ASN A CA 1
ATOM 1560 C C . ASN A 1 194 ? -5.942 -10.005 -48.336 1.00 27.84 194 ASN A C 1
ATOM 1562 O O . ASN A 1 194 ? -6.921 -10.606 -47.913 1.00 27.84 194 ASN A O 1
ATOM 1566 N N . THR A 1 195 ? -5.895 -8.677 -48.487 1.00 27.38 195 THR A N 1
ATOM 1567 C CA . THR A 1 195 ? -6.968 -7.668 -48.674 1.00 27.38 195 THR A CA 1
ATOM 1568 C C . THR A 1 195 ? -8.455 -8.086 -48.699 1.00 27.38 195 THR A C 1
ATOM 1570 O O . THR A 1 195 ? -8.885 -8.784 -49.615 1.00 27.38 195 THR A O 1
ATOM 1573 N N . ASN A 1 196 ? -9.298 -7.427 -47.888 1.00 31.55 196 ASN A N 1
ATOM 1574 C CA . ASN A 1 196 ? -10.081 -6.263 -48.358 1.00 31.55 196 ASN A CA 1
ATOM 1575 C C . ASN A 1 196 ? -10.880 -5.568 -47.239 1.00 31.55 196 ASN A C 1
ATOM 1577 O O . ASN A 1 196 ? -11.228 -6.173 -46.228 1.00 31.55 196 ASN A O 1
ATOM 1581 N N . ALA A 1 197 ? -11.152 -4.274 -47.427 1.00 33.62 197 ALA A N 1
ATOM 1582 C CA . ALA A 1 197 ? -11.931 -3.460 -46.499 1.00 33.62 197 ALA A CA 1
ATOM 1583 C C . ALA A 1 197 ? -13.440 -3.602 -46.754 1.00 33.62 197 ALA A C 1
ATOM 1585 O O . ALA A 1 197 ? -13.886 -3.479 -47.892 1.00 33.62 197 ALA A O 1
ATOM 1586 N N . ILE A 1 198 ? -14.223 -3.775 -45.686 1.00 34.75 198 ILE A N 1
ATOM 1587 C CA . ILE A 1 198 ? -15.667 -3.509 -45.671 1.00 34.75 198 ILE A CA 1
ATOM 1588 C C . ILE A 1 198 ? -15.981 -2.741 -44.387 1.00 34.75 198 ILE A C 1
ATOM 1590 O O . ILE A 1 198 ? -15.708 -3.211 -43.280 1.00 34.75 198 ILE A O 1
ATOM 1594 N N . GLU A 1 199 ? -16.565 -1.556 -44.536 1.00 38.59 199 GLU A N 1
ATOM 1595 C CA . GLU A 1 199 ? -17.131 -0.805 -43.422 1.00 38.59 199 GLU A CA 1
ATOM 1596 C C . GLU A 1 199 ? -18.326 -1.563 -42.837 1.00 38.59 199 GLU A C 1
ATOM 1598 O O . GLU A 1 199 ? -19.292 -1.859 -43.536 1.00 38.59 199 GLU A O 1
ATOM 1603 N N . THR A 1 200 ? -18.315 -1.829 -41.532 1.00 27.72 200 THR A N 1
ATOM 1604 C CA . THR A 1 200 ? -19.559 -2.067 -40.790 1.00 27.72 200 THR A CA 1
ATOM 1605 C C . THR A 1 200 ? -19.502 -1.393 -39.429 1.00 27.72 200 THR A C 1
ATOM 1607 O O . THR A 1 200 ? -18.781 -1.786 -38.512 1.00 27.72 200 THR A O 1
ATOM 1610 N N . THR A 1 201 ? -20.324 -0.361 -39.288 1.00 41.62 201 THR A N 1
ATOM 1611 C CA . THR A 1 201 ? -20.688 0.251 -38.015 1.00 41.62 201 THR A CA 1
ATOM 1612 C C . THR A 1 201 ? -21.363 -0.785 -37.111 1.00 41.62 201 THR A C 1
ATOM 1614 O O . THR A 1 201 ? -22.488 -1.205 -37.375 1.00 41.62 201 THR A O 1
ATOM 1617 N N . LYS A 1 202 ? -20.706 -1.193 -36.013 1.00 31.34 202 LYS A N 1
ATOM 1618 C CA . LYS A 1 202 ? -21.372 -1.821 -34.853 1.00 31.34 202 LYS A CA 1
ATOM 1619 C C . LYS A 1 202 ? -20.509 -1.836 -33.584 1.00 31.34 202 LYS A C 1
ATOM 1621 O O . LYS A 1 202 ? -19.398 -2.349 -33.564 1.00 31.34 202 LYS A O 1
ATOM 1626 N N . ASN A 1 203 ? -21.098 -1.294 -32.518 1.00 38.88 203 ASN A N 1
ATOM 1627 C CA . ASN A 1 203 ? -20.928 -1.620 -31.097 1.00 38.88 203 ASN A CA 1
ATOM 1628 C C . ASN A 1 203 ? -19.560 -2.129 -30.599 1.00 38.88 203 ASN A C 1
ATOM 1630 O O . ASN A 1 203 ? -19.263 -3.320 -30.663 1.00 38.88 203 ASN A O 1
ATOM 1634 N N . LYS A 1 204 ? -18.835 -1.265 -29.873 1.00 28.81 204 LYS A N 1
ATOM 1635 C CA . LYS A 1 204 ? -17.863 -1.685 -28.845 1.00 28.81 204 LYS A CA 1
ATOM 1636 C C . LYS A 1 204 ? -18.206 -1.111 -27.472 1.00 28.81 204 LYS A C 1
ATOM 1638 O O . LYS A 1 204 ? -17.548 -0.217 -26.948 1.00 28.81 204 LYS A O 1
ATOM 1643 N N . ASN A 1 205 ? -19.234 -1.708 -26.870 1.00 36.84 205 ASN A N 1
ATOM 1644 C CA . ASN A 1 205 ? -19.244 -1.876 -25.421 1.00 36.84 205 ASN A CA 1
ATOM 1645 C C . ASN A 1 205 ? -18.108 -2.844 -25.033 1.00 36.84 205 ASN A C 1
ATOM 1647 O O . ASN A 1 205 ? -17.792 -3.756 -25.796 1.00 36.84 205 ASN A O 1
ATOM 1651 N N . SER A 1 206 ? -17.543 -2.673 -23.830 1.00 35.97 206 SER A N 1
ATOM 1652 C CA . SER A 1 206 ? -16.334 -3.360 -23.319 1.00 35.97 206 SER A CA 1
ATOM 1653 C C . SER A 1 206 ? -15.007 -2.909 -23.990 1.00 35.97 206 SER A C 1
ATOM 1655 O O . SER A 1 206 ? -14.968 -2.644 -25.182 1.00 35.97 206 SER A O 1
ATOM 1657 N N . THR A 1 207 ? -13.869 -2.731 -23.299 1.00 36.81 207 THR A N 1
ATOM 1658 C CA . THR A 1 207 ? -13.478 -3.120 -21.926 1.00 36.81 207 THR A CA 1
ATOM 1659 C C . THR A 1 207 ? -12.682 -2.021 -21.175 1.00 36.81 207 THR A C 1
ATOM 1661 O O . THR A 1 207 ? -11.451 -2.062 -21.120 1.00 36.81 207 THR A O 1
ATOM 1664 N N . LYS A 1 208 ? -13.339 -1.086 -20.468 1.00 37.62 208 LYS A N 1
ATOM 1665 C CA . LYS A 1 208 ? -12.675 -0.207 -19.465 1.00 37.62 208 LYS A CA 1
ATOM 1666 C C . LYS A 1 208 ? -12.518 -0.893 -18.088 1.00 37.62 208 LYS A C 1
ATOM 1668 O O . LYS A 1 208 ? -12.905 -0.342 -17.065 1.00 37.62 208 LYS A O 1
ATOM 1673 N N . LYS A 1 209 ? -11.973 -2.117 -18.030 1.00 44.25 209 LYS A N 1
ATOM 1674 C CA . LYS A 1 209 ? -11.752 -2.860 -16.765 1.00 44.25 209 LYS A CA 1
ATOM 1675 C C . LYS A 1 209 ? -10.437 -3.647 -16.787 1.00 44.25 209 LYS A C 1
ATOM 1677 O O . LYS A 1 209 ? -10.410 -4.754 -17.313 1.00 44.25 209 LYS A O 1
ATOM 1682 N N . LYS A 1 210 ? -9.369 -3.070 -16.207 1.00 42.53 210 LYS A N 1
ATOM 1683 C CA . LYS A 1 210 ? -8.138 -3.763 -15.721 1.00 42.53 210 LYS A CA 1
ATOM 1684 C C . LYS A 1 210 ? -7.075 -2.843 -15.082 1.00 42.53 210 LYS A C 1
ATOM 1686 O O . LYS A 1 210 ? -6.106 -3.353 -14.535 1.00 42.53 210 LYS A O 1
ATOM 1691 N N . ARG A 1 211 ? -7.249 -1.513 -15.116 1.00 41.75 211 ARG A N 1
ATOM 1692 C CA . ARG A 1 211 ? -6.235 -0.534 -14.664 1.00 41.75 211 ARG A CA 1
ATOM 1693 C C . ARG A 1 211 ? -6.283 -0.146 -13.181 1.00 41.75 211 ARG A C 1
ATOM 1695 O O . ARG A 1 211 ? -5.234 0.071 -12.601 1.00 41.75 211 ARG A O 1
ATOM 1702 N N . ALA A 1 212 ? -7.455 -0.156 -12.548 1.00 50.97 212 ALA A N 1
ATOM 1703 C CA . ALA A 1 212 ? -7.635 0.296 -11.159 1.00 50.97 212 ALA A CA 1
ATOM 1704 C C . ALA A 1 212 ? -7.221 -0.723 -10.069 1.00 50.97 212 ALA A C 1
ATOM 1706 O O . ALA A 1 212 ? -7.495 -0.515 -8.894 1.00 50.97 212 ALA A O 1
ATOM 1707 N N . LYS A 1 213 ? -6.631 -1.874 -10.424 1.00 44.72 213 LYS A N 1
ATOM 1708 C CA . LYS A 1 213 ? -6.530 -3.015 -9.490 1.00 44.72 213 LYS A CA 1
ATOM 1709 C C . LYS A 1 213 ? -5.373 -2.910 -8.475 1.00 44.72 213 LYS A C 1
ATOM 1711 O O . LYS A 1 213 ? -5.437 -3.579 -7.450 1.00 44.72 213 LYS A O 1
ATOM 1716 N N . LEU A 1 214 ? -4.337 -2.110 -8.757 1.00 46.41 214 LEU A N 1
ATOM 1717 C CA . LEU A 1 214 ? -3.224 -1.843 -7.826 1.00 46.41 214 LEU A CA 1
ATOM 1718 C C . LEU A 1 214 ? -3.721 -0.902 -6.724 1.00 46.41 214 LEU A C 1
ATOM 1720 O O . LEU A 1 214 ? -3.713 -1.260 -5.549 1.00 46.41 214 LEU A O 1
ATOM 1724 N N . ASP A 1 215 ? -4.293 0.223 -7.153 1.00 61.88 215 ASP A N 1
ATOM 1725 C CA . ASP A 1 215 ? -4.935 1.221 -6.300 1.00 61.88 215 ASP A CA 1
ATOM 1726 C C . ASP A 1 215 ? -6.065 0.614 -5.446 1.00 61.88 215 ASP A C 1
ATOM 1728 O O . ASP A 1 215 ? -6.011 0.676 -4.226 1.00 61.88 215 ASP A O 1
ATOM 1732 N N . SER A 1 216 ? -7.004 -0.136 -6.039 1.00 72.56 216 SER A N 1
ATOM 1733 C CA . SER A 1 216 ? -8.073 -0.821 -5.284 1.00 72.56 216 SER A CA 1
ATOM 1734 C C . SER A 1 216 ? -7.524 -1.778 -4.205 1.00 72.56 216 SER A C 1
ATOM 1736 O O . SER A 1 216 ? -8.052 -1.815 -3.096 1.00 72.56 216 SER A O 1
ATOM 1738 N N . SER A 1 217 ? -6.416 -2.495 -4.457 1.00 76.81 217 SER A N 1
ATOM 1739 C CA . SER A 1 217 ? -5.779 -3.351 -3.438 1.00 76.81 217 SER A CA 1
ATOM 1740 C C . SER A 1 217 ? -5.154 -2.547 -2.292 1.00 76.81 217 SER A C 1
ATOM 1742 O O . SER A 1 217 ? -5.263 -2.955 -1.135 1.00 76.81 217 SER A O 1
ATOM 1744 N N . ARG A 1 218 ? -4.522 -1.408 -2.599 1.00 83.38 218 ARG A N 1
ATOM 1745 C CA . ARG A 1 218 ? -3.966 -0.479 -1.606 1.00 83.38 218 ARG A CA 1
ATOM 1746 C C . ARG A 1 218 ? -5.078 0.187 -0.792 1.00 83.38 218 ARG A C 1
ATOM 1748 O O . ARG A 1 218 ? -4.986 0.254 0.431 1.00 83.38 218 ARG A O 1
ATOM 1755 N N . ASN A 1 219 ? -6.169 0.580 -1.442 1.00 87.06 219 ASN A N 1
ATOM 1756 C CA . ASN A 1 219 ? -7.330 1.206 -0.812 1.00 87.06 219 ASN A CA 1
ATOM 1757 C C . ASN A 1 219 ? -8.064 0.219 0.111 1.00 87.06 219 ASN A C 1
ATOM 1759 O O . ASN A 1 219 ? -8.448 0.592 1.219 1.00 87.06 219 ASN A O 1
ATOM 1763 N N . ILE A 1 220 ? -8.166 -1.066 -0.266 1.00 89.25 220 ILE A N 1
ATOM 1764 C CA . ILE A 1 220 ? -8.609 -2.148 0.633 1.00 89.25 220 ILE A CA 1
ATOM 1765 C C . ILE A 1 220 ? -7.719 -2.220 1.887 1.00 89.25 220 ILE A C 1
ATOM 1767 O O . ILE A 1 220 ? -8.248 -2.287 2.999 1.00 89.25 220 ILE A O 1
ATOM 1771 N N . GLU A 1 221 ? -6.390 -2.201 1.737 1.00 89.81 221 GLU A N 1
ATOM 1772 C CA . GLU A 1 221 ? -5.461 -2.277 2.874 1.00 89.81 221 GLU A CA 1
ATOM 1773 C C . GLU A 1 221 ? -5.566 -1.049 3.791 1.00 89.81 221 GLU A C 1
ATOM 1775 O O . GLU A 1 221 ? -5.674 -1.208 5.008 1.00 89.81 221 GLU A O 1
ATOM 1780 N N . ILE A 1 222 ? -5.646 0.163 3.236 1.00 89.31 222 ILE A N 1
ATOM 1781 C CA . ILE A 1 222 ? -5.827 1.390 4.023 1.00 89.31 222 ILE A CA 1
ATOM 1782 C C . ILE A 1 222 ? -7.190 1.387 4.736 1.00 89.31 222 ILE A C 1
ATOM 1784 O O . ILE A 1 222 ? -7.248 1.657 5.935 1.00 89.31 222 ILE A O 1
ATOM 1788 N N . CYS A 1 223 ? -8.276 0.970 4.074 1.00 93.62 223 CYS A N 1
ATOM 1789 C CA . CYS A 1 223 ? -9.585 0.805 4.720 1.00 93.62 223 CYS A CA 1
ATOM 1790 C C . CYS A 1 223 ? -9.556 -0.239 5.852 1.00 93.62 223 CYS A C 1
ATOM 1792 O O . CYS A 1 223 ? -10.236 -0.081 6.869 1.00 93.62 223 CYS A O 1
ATOM 1794 N N . MET A 1 224 ? -8.763 -1.306 5.704 1.00 92.50 224 MET A N 1
ATOM 1795 C CA . MET A 1 224 ? -8.523 -2.296 6.759 1.00 92.50 224 MET A CA 1
ATOM 1796 C C . MET A 1 224 ? -7.705 -1.720 7.923 1.00 92.50 224 MET A C 1
ATOM 1798 O O . MET A 1 224 ? -7.979 -2.063 9.074 1.00 92.50 224 MET A O 1
ATOM 1802 N N . LEU A 1 225 ? -6.733 -0.840 7.662 1.00 92.69 225 LEU A N 1
ATOM 1803 C CA . LEU A 1 225 ? -5.966 -0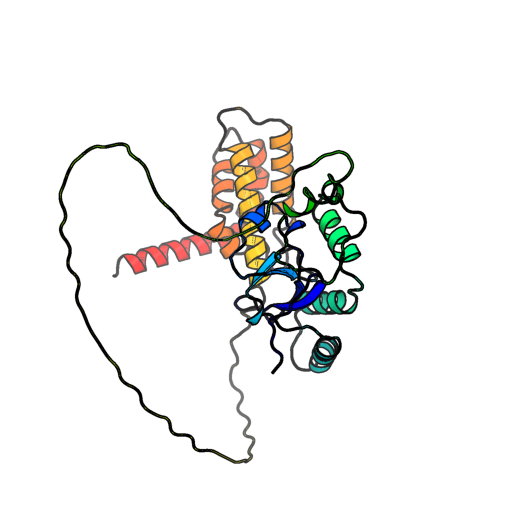.139 8.698 1.00 92.69 225 LEU A CA 1
ATOM 1804 C C . LEU A 1 225 ? -6.833 0.866 9.464 1.00 92.69 225 LEU A C 1
ATOM 1806 O O . LEU A 1 225 ? -6.855 0.807 10.693 1.00 92.69 225 LEU A O 1
ATOM 1810 N N . PHE A 1 226 ? -7.604 1.705 8.762 1.00 95.06 226 PHE A N 1
ATOM 1811 C CA . PHE A 1 226 ? -8.594 2.608 9.360 1.00 95.06 226 PHE A CA 1
ATOM 1812 C C . PHE A 1 226 ? -9.561 1.840 10.257 1.00 95.06 226 PHE A C 1
ATOM 1814 O O . PHE A 1 226 ? -9.691 2.159 11.437 1.00 95.06 226 PHE A O 1
ATOM 1821 N N . ARG A 1 227 ? -10.150 0.749 9.744 1.00 95.19 227 ARG A N 1
ATOM 1822 C CA . ARG A 1 227 ? -10.984 -0.145 10.552 1.00 95.19 227 ARG A CA 1
ATOM 1823 C C . ARG A 1 227 ? -10.266 -0.615 11.811 1.00 95.19 227 ARG A C 1
ATOM 1825 O O . ARG A 1 227 ? -10.837 -0.505 12.887 1.00 95.19 227 ARG A O 1
ATOM 1832 N N . ARG A 1 228 ? -9.078 -1.215 11.683 1.00 93.81 228 ARG A N 1
ATOM 1833 C CA . ARG A 1 228 ? -8.381 -1.838 12.821 1.00 93.81 228 ARG A CA 1
ATOM 1834 C C . ARG A 1 228 ? -8.038 -0.811 13.892 1.00 93.81 228 ARG A C 1
ATOM 1836 O O . ARG A 1 228 ? -8.257 -1.103 15.061 1.00 93.81 228 ARG A O 1
ATOM 1843 N N . LYS A 1 229 ? -7.549 0.371 13.500 1.00 93.00 229 LYS A N 1
ATOM 1844 C CA . LYS A 1 229 ? -7.259 1.459 14.438 1.00 93.00 229 LYS A CA 1
ATOM 1845 C C . LYS A 1 229 ? -8.528 1.948 15.134 1.00 93.00 229 LYS A C 1
ATOM 1847 O O . LYS A 1 229 ? -8.601 1.834 16.345 1.00 93.00 229 LYS A O 1
ATOM 1852 N N . ILE A 1 230 ? -9.557 2.373 14.396 1.00 95.88 230 ILE A N 1
ATOM 1853 C CA . ILE A 1 230 ? -10.809 2.880 14.993 1.00 95.88 230 ILE A CA 1
ATOM 1854 C C . ILE A 1 230 ? -11.474 1.805 15.876 1.00 95.88 230 ILE A C 1
ATOM 1856 O O . ILE A 1 230 ? -11.910 2.084 16.988 1.00 95.88 230 ILE A O 1
ATOM 1860 N N . GLN A 1 231 ? -11.503 0.544 15.427 1.00 94.88 231 GLN A N 1
ATOM 1861 C CA . GLN A 1 231 ? -12.082 -0.564 16.193 1.00 94.88 231 GLN A CA 1
ATOM 1862 C C . GLN A 1 231 ? -11.298 -0.840 17.485 1.00 94.88 231 GLN A C 1
ATOM 1864 O O . GLN A 1 231 ? -11.922 -1.058 18.521 1.00 94.88 231 GLN A O 1
ATOM 1869 N N . LYS A 1 232 ? -9.958 -0.788 17.453 1.00 92.81 232 LYS A N 1
ATOM 1870 C CA . LYS A 1 232 ? -9.118 -0.889 18.656 1.00 92.81 232 LYS A CA 1
ATOM 1871 C C . LYS A 1 232 ? -9.307 0.320 19.578 1.00 92.81 232 LYS A C 1
ATOM 1873 O O . LYS A 1 232 ? -9.376 0.122 20.786 1.00 92.81 232 LYS A O 1
ATOM 1878 N N . ASN A 1 233 ? -9.393 1.530 19.022 1.00 91.88 233 ASN A N 1
ATOM 1879 C CA . ASN A 1 233 ? -9.421 2.802 19.751 1.00 91.88 233 ASN A CA 1
ATOM 1880 C C . ASN A 1 233 ? -10.781 3.131 20.390 1.00 91.88 233 ASN A C 1
ATOM 1882 O O . ASN A 1 233 ? -10.805 3.883 21.359 1.00 91.88 233 ASN A O 1
ATOM 1886 N N . LEU A 1 234 ? -11.889 2.563 19.897 1.00 90.75 234 LEU A N 1
ATOM 1887 C CA . LEU A 1 234 ? -13.228 2.840 20.438 1.00 90.75 234 LEU A CA 1
ATOM 1888 C C . LEU A 1 234 ? -13.969 1.622 21.011 1.00 90.75 234 LEU A C 1
ATOM 1890 O O . LEU A 1 234 ? -14.753 1.795 21.932 1.00 90.75 234 LEU A O 1
ATOM 1894 N N . ILE A 1 235 ? -13.776 0.412 20.466 1.00 88.25 235 ILE A N 1
ATOM 1895 C CA . ILE A 1 235 ? -14.715 -0.714 20.686 1.00 88.25 235 ILE A CA 1
ATOM 1896 C C . ILE A 1 235 ? -14.053 -1.947 21.319 1.00 88.25 235 ILE A C 1
ATOM 1898 O O . ILE A 1 235 ? -14.655 -2.613 22.151 1.00 88.25 235 ILE A O 1
ATOM 1902 N N . GLN A 1 236 ? -12.828 -2.298 20.923 1.00 87.69 236 GLN A N 1
ATOM 1903 C CA . GLN A 1 236 ? -12.118 -3.479 21.432 1.00 87.69 236 GLN A CA 1
ATOM 1904 C C . GLN A 1 236 ? -11.161 -3.095 22.561 1.00 87.69 236 GLN A C 1
ATOM 1906 O O . GLN A 1 236 ? -9.942 -3.110 22.379 1.00 87.69 236 GLN A O 1
ATOM 1911 N N . ARG A 1 237 ? -11.733 -2.701 23.702 1.00 82.62 237 ARG A N 1
ATOM 1912 C CA . ARG A 1 237 ? -10.996 -2.260 24.889 1.00 82.62 237 ARG A CA 1
ATOM 1913 C C . ARG A 1 237 ? -11.770 -2.516 26.173 1.00 82.62 237 ARG A C 1
ATOM 1915 O O . ARG A 1 237 ? -12.966 -2.261 26.236 1.00 82.62 237 ARG A O 1
ATOM 1922 N N . ASP A 1 238 ? -11.034 -2.955 27.186 1.00 78.50 238 ASP A N 1
ATOM 1923 C CA . ASP A 1 238 ? -11.525 -3.188 28.549 1.00 78.50 238 ASP A CA 1
ATOM 1924 C C . ASP A 1 238 ? -11.356 -1.939 29.442 1.00 78.50 238 ASP A C 1
ATOM 1926 O O . ASP A 1 238 ? -11.814 -1.901 30.581 1.00 78.50 238 ASP A O 1
ATOM 1930 N N . THR A 1 239 ? -10.687 -0.902 28.924 1.00 80.31 239 THR A N 1
ATOM 1931 C CA . THR A 1 239 ? -10.399 0.374 29.594 1.00 80.31 239 THR A CA 1
ATOM 1932 C C . THR A 1 239 ? -10.912 1.553 28.770 1.00 80.31 239 THR A C 1
ATOM 1934 O O . THR A 1 239 ? -10.967 1.483 27.539 1.00 80.31 239 THR A O 1
ATOM 1937 N N . ALA A 1 240 ? -11.240 2.664 29.439 1.00 81.50 240 ALA A N 1
ATOM 1938 C CA . ALA A 1 240 ? -11.635 3.903 28.770 1.00 81.50 240 ALA A CA 1
ATOM 1939 C C . ALA A 1 240 ? -10.546 4.398 27.787 1.00 81.50 240 ALA A C 1
ATOM 1941 O O . ALA A 1 240 ? -9.355 4.187 28.047 1.00 81.50 240 ALA A O 1
ATOM 1942 N N . PRO A 1 241 ? -10.916 5.053 26.667 1.00 86.56 241 PRO A N 1
ATOM 1943 C CA . PRO A 1 241 ? -9.938 5.592 25.734 1.00 86.56 241 PRO A CA 1
ATOM 1944 C C . PRO A 1 241 ? -9.023 6.654 26.332 1.00 86.56 241 PRO A C 1
ATOM 1946 O O . PRO A 1 241 ? -9.469 7.534 27.064 1.00 86.56 241 PRO A O 1
ATOM 1949 N N . SER A 1 242 ? -7.742 6.607 25.964 1.00 89.19 242 SER A N 1
ATOM 1950 C CA . SER A 1 242 ? -6.825 7.712 26.241 1.00 89.19 242 SER A CA 1
ATOM 1951 C C . SER A 1 242 ? -7.087 8.892 25.297 1.00 89.19 242 SER A C 1
ATOM 1953 O O . SER A 1 242 ? -7.478 8.698 24.144 1.00 89.19 242 SER A O 1
ATOM 1955 N N . ASN A 1 243 ? -6.798 10.116 25.749 1.00 89.44 243 ASN A N 1
ATOM 1956 C CA . ASN A 1 243 ? -6.972 11.331 24.939 1.00 89.44 243 ASN A CA 1
ATOM 1957 C C . ASN A 1 243 ? -6.227 11.253 23.593 1.00 89.44 243 ASN A C 1
ATOM 1959 O O . ASN A 1 243 ? -6.749 11.700 22.576 1.00 89.44 243 ASN A O 1
ATOM 1963 N N . GLN A 1 244 ? -5.046 10.622 23.558 1.00 90.75 244 GLN A N 1
ATOM 1964 C CA . GLN A 1 244 ? -4.305 10.394 22.314 1.00 90.75 244 GLN A CA 1
ATOM 1965 C C . GLN A 1 244 ? -5.054 9.459 21.348 1.00 90.75 244 GLN A C 1
ATOM 1967 O O . GLN A 1 244 ? -5.044 9.690 20.144 1.00 90.75 244 GLN A O 1
ATOM 1972 N N . GLU A 1 245 ? -5.709 8.404 21.835 1.00 90.56 245 GLU A N 1
ATOM 1973 C CA . GLU A 1 245 ? -6.455 7.475 20.976 1.00 90.56 245 GLU A CA 1
ATOM 1974 C C . GLU A 1 245 ? -7.761 8.077 20.447 1.00 90.56 245 GLU A C 1
ATOM 1976 O O . GLU A 1 245 ? -8.176 7.721 19.338 1.00 90.56 245 GLU A O 1
ATOM 1981 N N . LEU A 1 246 ? -8.387 8.982 21.209 1.00 92.25 246 LEU A N 1
ATOM 1982 C CA . LEU A 1 246 ? -9.527 9.791 20.766 1.00 92.25 246 LEU A CA 1
ATOM 1983 C C . LEU A 1 246 ? -9.095 10.759 19.657 1.00 92.25 246 LEU A C 1
ATOM 1985 O O . LEU A 1 246 ? -9.673 10.735 18.571 1.00 92.25 246 LEU A O 1
ATOM 1989 N N . GLU A 1 247 ? -8.009 11.504 19.874 1.00 93.19 247 GLU A N 1
ATOM 1990 C CA . GLU A 1 247 ? -7.413 12.405 18.879 1.00 93.19 247 GLU A CA 1
ATOM 1991 C C . GLU A 1 247 ? -6.975 11.648 17.610 1.00 93.19 247 GLU A C 1
ATOM 1993 O O . GLU A 1 247 ? -7.310 12.042 16.492 1.00 93.19 247 GLU A O 1
ATOM 1998 N N . GLU A 1 248 ? -6.307 10.494 17.743 1.00 94.06 248 GLU A N 1
ATOM 1999 C CA . GLU A 1 248 ? -6.004 9.620 16.599 1.00 94.06 248 GLU A CA 1
ATOM 2000 C C . GLU A 1 248 ? -7.279 9.187 15.861 1.00 94.06 248 GLU A C 1
ATOM 2002 O O . GLU A 1 248 ? -7.265 9.071 14.636 1.00 94.06 248 GLU A O 1
ATOM 2007 N N . THR A 1 249 ? -8.384 8.956 16.572 1.00 94.81 249 THR A N 1
ATOM 2008 C CA . THR A 1 249 ? -9.651 8.536 15.962 1.00 94.81 249 THR A CA 1
ATOM 2009 C C . THR A 1 249 ? -10.317 9.668 15.186 1.00 94.81 249 THR A C 1
ATOM 2011 O O . THR A 1 249 ? -10.738 9.432 14.052 1.00 94.81 249 THR A O 1
ATOM 2014 N N . HIS A 1 250 ? -10.333 10.892 15.724 1.00 95.56 250 HIS A N 1
ATOM 2015 C CA . HIS A 1 250 ? -10.756 12.090 14.986 1.00 95.56 250 HIS A CA 1
ATOM 2016 C C . HIS A 1 250 ? -9.946 12.259 13.705 1.00 95.56 250 HIS A C 1
ATOM 2018 O O . HIS A 1 250 ? -10.515 12.283 12.616 1.00 95.56 250 HIS A O 1
ATOM 2024 N N . ASN A 1 251 ? -8.615 12.236 13.802 1.00 95.12 251 ASN A N 1
ATOM 2025 C CA . ASN A 1 251 ? -7.725 12.348 12.643 1.00 95.12 251 ASN A CA 1
ATOM 2026 C C . ASN A 1 251 ? -7.957 11.255 11.581 1.00 95.12 251 ASN A C 1
ATOM 2028 O O . ASN A 1 251 ? -7.789 11.504 10.385 1.00 95.12 251 ASN A O 1
ATOM 2032 N N . LEU A 1 252 ? -8.336 10.038 11.983 1.00 95.00 252 LEU A N 1
ATOM 2033 C CA . LEU A 1 252 ? -8.682 8.960 11.050 1.00 95.00 252 LEU A CA 1
ATOM 2034 C C . LEU A 1 252 ? -10.047 9.174 10.384 1.00 95.00 252 LEU A C 1
ATOM 2036 O O . LEU A 1 252 ? -10.181 8.884 9.197 1.00 95.00 252 LEU A O 1
ATOM 2040 N N . LEU A 1 253 ? -11.045 9.673 11.116 1.00 95.81 253 LEU A N 1
ATOM 2041 C CA . LEU A 1 253 ? -12.370 9.967 10.569 1.00 95.81 253 LEU A CA 1
ATOM 2042 C C . LEU A 1 253 ? -12.342 11.184 9.631 1.00 95.81 253 LEU A C 1
ATOM 2044 O O . LEU A 1 253 ? -12.908 11.100 8.543 1.00 95.81 253 LEU A O 1
ATOM 2048 N N . THR A 1 254 ? -11.603 12.243 9.972 1.00 94.38 254 THR A N 1
ATOM 2049 C CA . THR A 1 254 ? -11.355 13.394 9.085 1.00 94.38 254 THR A CA 1
ATOM 2050 C C . THR A 1 254 ? -10.702 12.950 7.777 1.00 94.38 254 THR A C 1
ATOM 2052 O O . THR A 1 254 ? -11.208 13.263 6.703 1.00 94.38 254 THR A O 1
ATOM 2055 N N . LYS A 1 255 ? -9.664 12.102 7.836 1.00 92.94 255 LYS A N 1
ATOM 2056 C CA . LYS A 1 255 ? -9.037 11.524 6.631 1.00 92.94 255 LYS A CA 1
ATOM 2057 C C . LYS A 1 255 ? -9.992 10.667 5.802 1.00 92.94 255 LYS A C 1
ATOM 2059 O O . LYS A 1 255 ? -9.826 10.578 4.586 1.00 92.94 255 LYS A O 1
ATOM 2064 N N . ILE A 1 256 ? -10.985 10.027 6.422 1.00 94.19 256 ILE A N 1
ATOM 2065 C CA . ILE A 1 256 ? -12.042 9.335 5.677 1.00 94.19 256 ILE A CA 1
ATOM 2066 C C . ILE A 1 256 ? -12.942 10.355 4.970 1.00 94.19 256 ILE A C 1
ATOM 2068 O O . ILE A 1 256 ? -13.187 10.170 3.781 1.00 94.19 256 ILE A O 1
ATOM 2072 N N . GLU A 1 257 ? -13.377 11.426 5.647 1.00 92.94 257 GLU A N 1
ATOM 2073 C CA . GLU A 1 257 ? -14.199 12.494 5.049 1.00 92.94 257 GLU A CA 1
ATOM 2074 C C . GLU A 1 257 ? -13.512 13.208 3.876 1.00 92.94 257 GLU A C 1
ATOM 2076 O O . GLU A 1 257 ? -14.111 13.344 2.809 1.00 92.94 257 GLU A O 1
ATOM 2081 N N . GLU A 1 258 ? -12.243 13.590 4.034 1.00 89.94 258 GLU A N 1
ATOM 2082 C CA . GLU A 1 258 ? -11.427 14.236 2.993 1.00 89.94 258 GLU A CA 1
ATOM 2083 C C . GLU A 1 258 ? -11.369 13.418 1.694 1.00 89.94 258 GLU A C 1
ATOM 2085 O O . GLU A 1 258 ? -11.349 13.977 0.600 1.00 89.94 258 GLU A O 1
ATOM 2090 N N . ASN A 1 259 ? -11.370 12.085 1.803 1.00 88.50 259 ASN A N 1
ATOM 2091 C CA . ASN A 1 259 ? -11.169 11.171 0.678 1.00 88.50 259 ASN A CA 1
ATOM 2092 C C . ASN A 1 259 ? -12.483 10.571 0.125 1.00 88.50 259 ASN A C 1
ATOM 2094 O O . ASN A 1 259 ? -12.437 9.691 -0.739 1.00 88.50 259 ASN A O 1
ATOM 2098 N N . LEU A 1 260 ? -13.662 11.033 0.578 1.00 87.19 260 LEU A N 1
ATOM 2099 C CA . LEU A 1 260 ? -14.970 10.526 0.115 1.00 87.19 260 LEU A CA 1
ATOM 2100 C C . LEU A 1 260 ? -15.242 10.790 -1.369 1.00 87.19 260 LEU A C 1
ATOM 2102 O O . LEU A 1 260 ? -15.896 9.978 -2.025 1.00 87.19 260 LEU A O 1
ATOM 2106 N N . TYR A 1 261 ? -14.759 11.920 -1.887 1.00 82.56 261 TYR A N 1
ATOM 2107 C CA . TYR A 1 261 ? -15.084 12.423 -3.227 1.00 82.56 261 TYR A CA 1
ATOM 2108 C C . TYR A 1 261 ? -13.925 12.296 -4.227 1.00 82.56 261 TYR A C 1
ATOM 2110 O O . TYR A 1 261 ? -13.982 12.860 -5.321 1.00 82.56 261 TYR A O 1
ATOM 2118 N N . ASN A 1 262 ? -12.883 11.535 -3.876 1.00 80.44 262 ASN A N 1
ATOM 2119 C CA . ASN A 1 262 ? -11.756 11.270 -4.766 1.00 80.44 262 ASN A CA 1
ATOM 2120 C C . ASN A 1 262 ? -12.214 10.596 -6.070 1.00 80.44 262 ASN A C 1
ATOM 2122 O O . ASN A 1 262 ? -13.160 9.804 -6.093 1.00 80.44 262 ASN A O 1
ATOM 2126 N N . ASN A 1 263 ? -11.503 10.877 -7.162 1.00 69.69 263 ASN A N 1
ATOM 2127 C CA . ASN A 1 263 ? -11.711 10.227 -8.452 1.00 69.69 263 ASN A CA 1
ATOM 2128 C C . ASN A 1 263 ? -10.360 9.701 -8.981 1.00 69.69 263 ASN A C 1
ATOM 2130 O O . ASN A 1 263 ? -9.531 10.515 -9.391 1.00 69.69 263 ASN A O 1
ATOM 2134 N N . PRO A 1 264 ? -10.106 8.376 -8.973 1.00 70.25 264 PRO A N 1
ATOM 2135 C CA . PRO A 1 264 ? -11.039 7.286 -8.662 1.00 70.25 264 PRO A CA 1
ATOM 2136 C C . PRO A 1 264 ? -11.503 7.260 -7.196 1.00 70.25 264 PRO A C 1
ATOM 2138 O O . PRO A 1 264 ? -10.797 7.715 -6.300 1.00 70.25 264 PRO A O 1
ATOM 2141 N N . ASN A 1 265 ? -12.701 6.709 -6.961 1.00 80.69 265 ASN A N 1
ATOM 2142 C CA . ASN A 1 265 ? -13.274 6.603 -5.617 1.00 80.69 265 ASN A CA 1
ATOM 2143 C C . ASN A 1 265 ? -12.405 5.696 -4.737 1.00 80.69 265 ASN A C 1
ATOM 2145 O O . ASN A 1 265 ? -12.281 4.498 -4.998 1.00 80.69 265 ASN A O 1
ATOM 2149 N N . PHE A 1 266 ? -11.841 6.282 -3.682 1.00 84.62 266 PHE A N 1
ATOM 2150 C CA . PHE A 1 266 ? -10.994 5.597 -2.714 1.00 84.62 266 PHE A CA 1
ATOM 2151 C C . PHE A 1 266 ? -11.763 4.508 -1.948 1.00 84.62 266 PHE A C 1
ATOM 2153 O O . PHE A 1 266 ? -11.287 3.386 -1.777 1.00 84.62 266 PHE A O 1
ATOM 2160 N N . PHE A 1 267 ? -12.999 4.806 -1.548 1.00 89.38 267 PHE A N 1
ATOM 2161 C CA . PHE A 1 267 ? -13.890 3.904 -0.819 1.00 89.38 267 PHE A CA 1
ATOM 2162 C C . PHE A 1 267 ? -14.792 3.121 -1.784 1.00 89.38 267 PHE A C 1
ATOM 2164 O O . PHE A 1 267 ? -16.023 3.147 -1.692 1.00 89.38 267 PHE A O 1
ATOM 2171 N N . ASP A 1 268 ? -14.161 2.416 -2.730 1.00 89.62 268 ASP A N 1
ATOM 2172 C CA . ASP A 1 268 ? -14.863 1.582 -3.705 1.00 89.62 268 ASP A CA 1
ATOM 2173 C C . ASP A 1 268 ? -15.648 0.424 -3.045 1.00 89.62 268 ASP A C 1
ATOM 2175 O O . ASP A 1 268 ? -15.500 0.094 -1.859 1.00 89.62 268 ASP A O 1
ATOM 2179 N N . ILE A 1 269 ? -16.512 -0.225 -3.830 1.00 90.81 269 ILE A N 1
ATOM 2180 C CA . ILE A 1 269 ? -17.356 -1.308 -3.319 1.00 90.81 269 ILE A CA 1
ATOM 2181 C C . ILE A 1 269 ? -16.551 -2.496 -2.771 1.00 90.81 269 ILE A C 1
ATOM 2183 O O . ILE A 1 269 ? -16.987 -3.121 -1.809 1.00 90.81 269 ILE A O 1
ATOM 2187 N N . ASN A 1 270 ? -15.366 -2.794 -3.311 1.00 89.94 270 ASN A N 1
ATOM 2188 C CA . ASN A 1 270 ? -14.512 -3.882 -2.833 1.00 89.94 270 ASN A CA 1
ATOM 2189 C C . ASN A 1 270 ? -13.812 -3.504 -1.525 1.00 89.94 270 ASN A C 1
ATOM 2191 O O . ASN A 1 270 ? -13.784 -4.315 -0.596 1.00 89.94 270 ASN A O 1
ATOM 2195 N N . ALA A 1 271 ? -13.311 -2.271 -1.425 1.00 91.94 271 ALA A N 1
ATOM 2196 C CA . ALA A 1 271 ? -12.741 -1.699 -0.213 1.00 91.94 271 ALA A CA 1
ATOM 2197 C C . ALA A 1 271 ? -13.756 -1.740 0.935 1.00 91.94 271 ALA A C 1
ATOM 2199 O O . ALA A 1 271 ? -13.449 -2.261 2.013 1.00 91.94 271 ALA A O 1
ATOM 2200 N N . LEU A 1 272 ? -15.003 -1.317 0.697 1.00 94.19 272 LEU A N 1
ATOM 2201 C CA . LEU A 1 272 ? -16.073 -1.390 1.695 1.00 94.19 272 LEU A CA 1
ATOM 2202 C C . LEU A 1 272 ? -16.595 -2.819 1.942 1.00 94.19 272 LEU A C 1
ATOM 2204 O O . LEU A 1 272 ? -16.970 -3.111 3.082 1.00 94.19 272 LEU A O 1
ATOM 2208 N N . ARG A 1 273 ? -16.584 -3.725 0.948 1.00 93.69 273 ARG A N 1
ATOM 2209 C CA . ARG A 1 273 ? -16.950 -5.152 1.113 1.00 93.69 273 ARG A CA 1
ATOM 2210 C C . ARG A 1 273 ? -15.969 -5.882 2.026 1.00 93.69 273 ARG A C 1
ATOM 2212 O O . ARG A 1 273 ? -16.395 -6.571 2.952 1.00 93.69 273 ARG A O 1
ATOM 2219 N N . GLN A 1 274 ? -14.670 -5.730 1.767 1.00 92.75 274 GLN A N 1
ATOM 2220 C CA . GLN A 1 274 ? -13.611 -6.451 2.475 1.00 92.75 274 GLN A CA 1
ATOM 2221 C C . GLN A 1 274 ? -13.346 -5.852 3.856 1.00 92.75 274 GLN A C 1
ATOM 2223 O O . GLN A 1 274 ? -13.392 -6.578 4.849 1.00 92.75 274 GLN A O 1
ATOM 2228 N N . SER A 1 275 ? -13.165 -4.528 3.948 1.00 94.75 275 SER A N 1
ATOM 2229 C CA . SER A 1 275 ? -12.982 -3.867 5.247 1.00 94.75 275 SER A CA 1
ATOM 2230 C C . SER A 1 275 ? -14.229 -3.952 6.121 1.00 94.75 275 SER A C 1
ATOM 2232 O O . SER A 1 275 ? -14.132 -4.009 7.347 1.00 94.75 275 SER A O 1
ATOM 2234 N N . LYS A 1 276 ? -15.430 -3.945 5.525 1.00 95.31 276 LYS A N 1
ATOM 2235 C CA . LYS A 1 276 ? -16.698 -3.776 6.250 1.00 95.31 276 LYS A CA 1
ATOM 2236 C C . LYS A 1 276 ? -16.670 -2.514 7.141 1.00 95.31 276 LYS A C 1
ATOM 2238 O O . LYS A 1 276 ? -17.341 -2.495 8.173 1.00 95.31 276 LYS A O 1
ATOM 2243 N N . LEU A 1 277 ? -15.886 -1.485 6.781 1.00 96.19 277 LEU A N 1
ATOM 2244 C CA . LEU A 1 277 ? -15.703 -0.244 7.557 1.00 96.19 277 LEU A CA 1
ATOM 2245 C C . LEU A 1 277 ? -17.045 0.462 7.808 1.00 96.19 277 LEU A C 1
ATOM 2247 O O . LEU A 1 277 ? -17.348 0.840 8.933 1.00 96.19 277 LEU A O 1
ATOM 2251 N N . HIS A 1 278 ? -17.926 0.466 6.806 1.00 95.94 278 HIS A N 1
ATOM 2252 C CA . HIS A 1 278 ? -19.318 0.916 6.919 1.00 95.94 278 HIS A CA 1
ATOM 2253 C C . HIS A 1 278 ? -20.145 0.204 8.014 1.00 95.94 278 HIS A C 1
ATOM 2255 O O . HIS A 1 278 ? -21.175 0.721 8.434 1.00 95.94 278 HIS A O 1
ATOM 2261 N N . LYS A 1 279 ? -19.755 -0.997 8.470 1.00 95.94 279 LYS A N 1
ATOM 2262 C CA . LYS A 1 279 ? -20.398 -1.661 9.619 1.00 95.94 279 LYS A CA 1
ATOM 2263 C C . LYS A 1 279 ? -19.842 -1.155 10.943 1.00 95.94 279 LYS A C 1
ATOM 2265 O O . LYS A 1 279 ? -20.603 -1.048 11.891 1.00 95.94 279 LYS A O 1
ATOM 2270 N N . LEU A 1 280 ? -18.548 -0.831 10.995 1.00 96.81 280 LEU A N 1
ATOM 2271 C CA . LEU A 1 280 ? -17.918 -0.253 12.182 1.00 96.81 280 LEU A CA 1
ATOM 2272 C C . LEU A 1 280 ? -18.531 1.116 12.499 1.00 96.81 280 LEU A C 1
ATOM 2274 O O . LEU A 1 280 ? -18.975 1.329 13.618 1.00 96.81 280 LEU A O 1
ATOM 2278 N N . LEU A 1 281 ? -18.661 1.986 11.492 1.00 96.81 281 LEU A N 1
ATOM 2279 C CA . LEU A 1 281 ? -19.294 3.300 11.659 1.00 96.81 281 LEU A CA 1
ATOM 2280 C C . LEU A 1 281 ? -20.752 3.193 12.140 1.00 96.81 281 LEU A C 1
ATOM 2282 O O . LEU A 1 281 ? -21.201 4.017 12.925 1.00 96.81 281 LEU A O 1
ATOM 2286 N N . LYS A 1 282 ? -21.488 2.148 11.734 1.00 96.50 282 LYS A N 1
ATOM 2287 C CA . LYS A 1 282 ? -22.845 1.884 12.251 1.00 96.50 282 LYS A CA 1
ATOM 2288 C C . LYS A 1 282 ? -22.864 1.428 13.705 1.00 96.50 282 LYS A C 1
ATOM 2290 O O . LYS A 1 282 ? -23.815 1.746 14.400 1.00 96.50 282 LYS A O 1
ATOM 2295 N N . VAL A 1 283 ? -21.848 0.692 14.159 1.00 96.12 283 VAL A N 1
ATOM 2296 C CA . VAL A 1 283 ? -21.703 0.362 15.586 1.00 96.12 283 VAL A CA 1
ATOM 2297 C C . VAL A 1 283 ? -21.435 1.639 16.380 1.00 96.12 283 VAL A C 1
ATOM 2299 O O . VAL A 1 283 ? -22.127 1.871 17.358 1.00 96.12 283 VAL A O 1
ATOM 2302 N N . ILE A 1 284 ? -20.532 2.504 15.902 1.00 95.50 284 ILE A N 1
ATOM 2303 C CA . ILE A 1 284 ? -20.216 3.795 16.540 1.00 95.50 284 ILE A CA 1
ATOM 2304 C C . ILE A 1 284 ? -21.469 4.673 16.674 1.00 95.50 284 ILE A C 1
ATOM 2306 O O . ILE A 1 284 ? -21.763 5.135 17.767 1.00 95.50 284 ILE A O 1
ATOM 2310 N N . VAL A 1 285 ? -22.250 4.847 15.599 1.00 96.31 285 VAL A N 1
ATOM 2311 C CA . VAL A 1 285 ? -23.502 5.639 15.615 1.00 96.31 285 VAL A CA 1
ATOM 2312 C C . VAL A 1 285 ? -24.584 5.045 16.528 1.00 96.31 285 VAL A C 1
ATOM 2314 O O . VAL A 1 285 ? -25.443 5.776 17.011 1.00 96.31 285 VAL A O 1
ATOM 2317 N N . ASN A 1 286 ? -24.558 3.734 16.772 1.00 94.94 286 ASN A N 1
ATOM 2318 C CA . ASN A 1 286 ? -25.526 3.059 17.637 1.00 94.94 286 ASN A CA 1
ATOM 2319 C C . ASN A 1 286 ? -25.077 2.976 19.109 1.00 94.94 286 ASN A C 1
ATOM 2321 O O . ASN A 1 286 ? -25.873 2.562 19.948 1.00 94.94 286 ASN A O 1
ATOM 2325 N N . ASP A 1 287 ? -23.829 3.330 19.427 1.00 91.94 287 ASP A N 1
ATOM 2326 C CA . ASP A 1 287 ? -23.296 3.327 20.789 1.00 91.94 287 ASP A CA 1
ATOM 2327 C C . ASP A 1 287 ? -23.372 4.736 21.388 1.00 91.94 287 ASP A C 1
ATOM 2329 O O . ASP A 1 287 ? -22.672 5.655 20.956 1.00 91.94 287 ASP A O 1
ATOM 2333 N N . SER A 1 288 ? -24.226 4.912 22.398 1.00 92.81 288 SER A N 1
ATOM 2334 C CA . SER A 1 288 ? -24.424 6.190 23.091 1.00 92.81 288 SER A CA 1
ATOM 2335 C C . SER A 1 288 ? -23.147 6.735 23.743 1.00 92.81 288 SER A C 1
ATOM 2337 O O . SER A 1 288 ? -23.002 7.952 23.867 1.00 92.81 288 SER A O 1
ATOM 2339 N N . ASN A 1 289 ? -22.204 5.864 24.122 1.00 89.56 289 ASN A N 1
ATOM 2340 C CA . ASN A 1 289 ? -20.935 6.264 24.739 1.00 89.56 289 ASN A CA 1
ATOM 2341 C C . ASN A 1 289 ? -19.967 6.897 23.727 1.00 89.56 289 ASN A C 1
ATOM 2343 O O . ASN A 1 289 ? -19.014 7.562 24.119 1.00 89.56 289 ASN A O 1
ATOM 2347 N N . LEU A 1 290 ? -20.215 6.709 22.426 1.00 91.75 290 LEU A N 1
ATOM 2348 C CA . LEU A 1 290 ? -19.398 7.222 21.324 1.00 91.75 290 LEU A CA 1
ATOM 2349 C C . LEU A 1 290 ? -20.065 8.412 20.610 1.00 91.75 290 LEU A C 1
ATOM 2351 O O . LEU A 1 290 ? -19.750 8.693 19.452 1.00 91.75 290 LEU A O 1
ATOM 2355 N N . SER A 1 291 ? -20.982 9.104 21.299 1.00 93.31 291 SER A N 1
ATOM 2356 C CA . SER A 1 291 ? -21.795 10.218 20.779 1.00 93.31 291 SER A CA 1
ATOM 2357 C C . SER A 1 291 ? -20.985 11.329 20.101 1.00 93.31 291 SER A C 1
ATOM 2359 O O . SER A 1 291 ? -21.410 11.850 19.071 1.00 93.31 291 SER A O 1
ATOM 2361 N N . GLU A 1 292 ? -19.779 11.616 20.592 1.00 94.31 292 GLU A N 1
ATOM 2362 C CA . GLU A 1 292 ? -18.816 12.550 19.990 1.00 94.31 292 GLU A CA 1
ATOM 2363 C C . GLU A 1 292 ? -18.508 12.242 18.508 1.00 94.31 292 GLU A C 1
ATOM 2365 O O . GLU A 1 292 ? -18.393 13.144 17.680 1.00 94.31 292 GLU A O 1
ATOM 2370 N N . PHE A 1 293 ? -18.448 10.959 18.137 1.00 95.94 293 PHE A N 1
ATOM 2371 C CA . PHE A 1 293 ? -18.120 10.509 16.780 1.00 95.94 293 PHE A CA 1
ATOM 2372 C C . PHE A 1 293 ? -19.353 10.298 15.887 1.00 95.94 293 PHE A C 1
ATOM 2374 O O . PHE A 1 293 ? -19.211 9.902 14.721 1.00 95.94 293 PHE A O 1
ATOM 2381 N N . HIS A 1 294 ? -20.569 10.517 16.407 1.00 96.75 294 HIS A N 1
ATOM 2382 C CA . HIS A 1 294 ? -21.815 10.202 15.700 1.00 96.75 294 HIS A CA 1
ATOM 2383 C C . HIS A 1 294 ? -21.992 11.026 14.432 1.00 96.75 294 HIS A C 1
ATOM 2385 O O . HIS A 1 294 ? -22.284 10.450 13.388 1.00 96.75 294 HIS A O 1
ATOM 2391 N N . GLU A 1 295 ? -21.808 12.345 14.493 1.00 96.25 295 GLU A N 1
ATOM 2392 C CA . GLU A 1 295 ? -22.090 13.228 13.354 1.00 96.25 295 GLU A CA 1
ATOM 2393 C C . GLU A 1 295 ? -21.165 12.949 12.167 1.00 96.25 295 GLU A C 1
ATOM 2395 O O . GLU A 1 295 ? -21.638 12.716 11.054 1.00 96.25 295 GLU A O 1
ATOM 2400 N N . VAL A 1 296 ? -19.857 12.845 12.412 1.00 95.81 296 VAL A N 1
ATOM 2401 C CA . VAL A 1 296 ? -18.862 12.484 11.388 1.00 95.81 296 VAL A CA 1
ATOM 2402 C C . VAL A 1 296 ? -19.166 11.096 10.804 1.00 95.81 296 VAL A C 1
ATOM 2404 O O . VAL A 1 296 ? -19.226 10.910 9.587 1.00 95.81 296 VAL A O 1
ATOM 2407 N N . SER A 1 297 ? -19.470 10.114 11.661 1.00 96.38 297 SER A N 1
ATOM 2408 C CA . SER A 1 297 ? -19.821 8.758 11.218 1.00 96.38 297 SER A CA 1
ATOM 2409 C C . SER A 1 297 ? -21.112 8.721 10.385 1.00 96.38 297 SER A C 1
ATOM 2411 O O . SER A 1 297 ? -21.174 7.986 9.396 1.00 96.38 297 SER A O 1
ATOM 2413 N N . LYS A 1 298 ? -22.130 9.524 10.732 1.00 96.69 298 LYS A N 1
ATOM 2414 C CA . LYS A 1 298 ? -23.373 9.679 9.954 1.00 96.69 298 LYS A CA 1
ATOM 2415 C C . LYS A 1 298 ? -23.092 10.291 8.582 1.00 96.69 298 LYS A C 1
ATOM 2417 O O . LYS A 1 298 ? -23.559 9.733 7.591 1.00 96.69 298 LYS A O 1
ATOM 2422 N N . ARG A 1 299 ? -22.307 11.375 8.492 1.00 95.81 299 ARG A N 1
ATOM 2423 C CA . ARG A 1 299 ? -21.946 12.023 7.212 1.00 95.81 299 ARG A CA 1
ATOM 2424 C C . ARG A 1 299 ? -21.234 11.056 6.263 1.00 95.81 299 ARG A C 1
ATOM 2426 O O . ARG A 1 299 ? -21.660 10.897 5.116 1.00 95.81 299 ARG A O 1
ATOM 2433 N N . ILE A 1 300 ? -20.233 10.326 6.761 1.00 96.19 300 ILE A N 1
ATOM 2434 C CA . ILE A 1 300 ? -19.541 9.279 5.994 1.00 96.19 300 ILE A CA 1
ATOM 2435 C C . ILE A 1 300 ? -20.535 8.207 5.517 1.00 96.19 300 ILE A C 1
ATOM 2437 O O . ILE A 1 300 ? -20.576 7.878 4.329 1.00 96.19 300 ILE A O 1
ATOM 2441 N N . LEU A 1 301 ? -21.381 7.682 6.412 1.00 96.31 301 LEU A N 1
ATOM 2442 C CA . LEU A 1 301 ? -22.370 6.653 6.071 1.00 96.31 301 LEU A CA 1
ATOM 2443 C C . LEU A 1 301 ? -23.399 7.116 5.031 1.00 96.31 301 LEU A C 1
ATOM 2445 O O . LEU A 1 301 ? -23.767 6.315 4.170 1.00 96.31 301 LEU A O 1
ATOM 2449 N N . LEU A 1 302 ? -23.832 8.379 5.090 1.00 95.44 302 LEU A N 1
ATOM 2450 C CA . LEU A 1 302 ? -24.738 8.983 4.112 1.00 95.44 302 LEU A CA 1
ATOM 2451 C C . LEU A 1 302 ? -24.102 9.006 2.718 1.00 95.44 302 LEU A C 1
ATOM 2453 O O . LEU A 1 302 ? -24.732 8.534 1.769 1.00 95.44 302 LEU A O 1
ATOM 2457 N N . SER A 1 303 ? -22.839 9.435 2.597 1.00 93.31 303 SER A N 1
ATOM 2458 C CA . SER A 1 303 ? -22.109 9.413 1.316 1.00 93.31 303 SER A CA 1
ATOM 2459 C C . SER A 1 303 ? -21.998 7.999 0.717 1.00 93.31 303 SER A C 1
ATOM 2461 O O . SER A 1 303 ? -22.099 7.810 -0.495 1.00 93.31 303 SER A O 1
ATOM 2463 N N . TRP A 1 304 ? -21.875 6.972 1.566 1.00 94.69 304 TRP A N 1
ATOM 2464 C CA . TRP A 1 304 ? -21.766 5.572 1.150 1.00 94.69 304 TRP A CA 1
ATOM 2465 C C . TRP A 1 304 ? -23.114 4.859 0.962 1.00 94.69 304 TRP A C 1
ATOM 2467 O O . TRP A 1 304 ? -23.114 3.662 0.671 1.00 94.69 304 TRP A O 1
ATOM 2477 N N . THR A 1 305 ? -24.259 5.541 1.099 1.00 93.44 305 THR A N 1
ATOM 2478 C CA . THR A 1 305 ? -25.602 4.919 1.065 1.00 93.44 305 THR A CA 1
ATOM 2479 C C . THR A 1 305 ? -25.806 4.024 -0.158 1.00 93.44 305 THR A C 1
ATOM 2481 O O . THR A 1 305 ? -26.201 2.866 -0.009 1.00 93.44 305 THR A O 1
ATOM 2484 N N . ASN A 1 306 ? -25.461 4.514 -1.353 1.00 92.00 306 ASN A N 1
ATOM 2485 C CA . ASN A 1 306 ? -25.603 3.774 -2.611 1.00 92.00 306 ASN A CA 1
ATOM 2486 C C . ASN A 1 306 ? -24.711 2.521 -2.645 1.00 92.00 306 ASN A C 1
ATOM 2488 O O . ASN A 1 306 ? -25.186 1.425 -2.941 1.00 92.00 306 ASN A O 1
ATOM 2492 N N . THR A 1 307 ? -23.440 2.652 -2.255 1.00 91.62 307 THR A N 1
ATOM 2493 C CA . THR A 1 307 ? -22.486 1.533 -2.191 1.00 91.62 307 THR A CA 1
ATOM 2494 C C . THR A 1 307 ? -22.911 0.487 -1.155 1.00 91.62 307 THR A C 1
ATOM 2496 O O . THR A 1 307 ? -22.852 -0.713 -1.411 1.00 91.62 307 THR A O 1
ATOM 2499 N N . ILE A 1 308 ? -23.406 0.922 0.009 1.00 92.94 308 ILE A N 1
ATOM 2500 C CA . ILE A 1 308 ? -23.930 0.045 1.067 1.00 92.94 308 ILE A CA 1
ATOM 2501 C C . ILE A 1 308 ? -25.214 -0.663 0.612 1.00 92.94 308 ILE A C 1
ATOM 2503 O O . ILE A 1 308 ? -25.417 -1.827 0.956 1.00 92.94 308 ILE A O 1
ATOM 2507 N N . HIS A 1 309 ? -26.081 0.010 -0.149 1.00 92.56 309 HIS A N 1
ATOM 2508 C CA . HIS A 1 309 ? -27.278 -0.600 -0.724 1.00 92.56 309 HIS A CA 1
ATOM 2509 C C . HIS A 1 309 ? -26.912 -1.694 -1.735 1.00 92.56 309 HIS A C 1
ATOM 2511 O O . HIS A 1 309 ? -27.410 -2.813 -1.620 1.00 92.56 309 HIS A O 1
ATOM 2517 N N . GLN A 1 310 ? -25.964 -1.426 -2.640 1.00 91.69 310 GLN A N 1
ATOM 2518 C CA . GLN A 1 310 ? -25.463 -2.430 -3.580 1.00 91.69 310 GLN A CA 1
ATOM 2519 C C . GLN A 1 310 ? -24.878 -3.654 -2.850 1.00 91.69 310 GLN A C 1
ATOM 2521 O O . GLN A 1 310 ? -25.260 -4.781 -3.157 1.00 91.69 310 GLN A O 1
ATOM 2526 N N . LEU A 1 311 ? -24.062 -3.449 -1.807 1.00 91.94 311 LEU A N 1
ATOM 2527 C CA . LEU A 1 311 ? -23.521 -4.539 -0.977 1.00 91.94 311 LEU A CA 1
ATOM 2528 C C . LEU A 1 311 ? -24.601 -5.388 -0.280 1.00 91.94 311 LEU A C 1
ATOM 2530 O O . LEU A 1 311 ? -24.370 -6.565 -0.002 1.00 91.94 311 LEU A O 1
ATOM 2534 N N . LYS A 1 312 ? -25.770 -4.813 0.041 1.00 91.00 312 LYS A N 1
ATOM 2535 C CA . LYS A 1 312 ? -26.909 -5.582 0.574 1.00 91.00 312 LYS A CA 1
ATOM 2536 C C . LYS A 1 312 ? -27.556 -6.443 -0.509 1.00 91.00 312 LYS A C 1
ATOM 2538 O O . LYS A 1 312 ? -27.833 -7.607 -0.239 1.00 91.00 312 LYS A O 1
ATOM 2543 N N . LEU A 1 313 ? -27.791 -5.881 -1.698 1.00 90.25 313 LEU A N 1
ATOM 2544 C CA . LEU A 1 313 ? -28.401 -6.599 -2.822 1.00 90.25 313 LEU A CA 1
ATOM 2545 C C . LEU A 1 313 ? -27.534 -7.783 -3.263 1.00 90.25 313 LEU A C 1
ATOM 2547 O O . LEU A 1 313 ? -28.043 -8.892 -3.382 1.00 90.25 313 LEU A O 1
ATOM 2551 N N . GLU A 1 314 ? -26.223 -7.567 -3.407 1.00 90.00 314 GLU A N 1
ATOM 2552 C CA . GLU A 1 314 ? -25.251 -8.618 -3.738 1.00 90.00 314 GLU A CA 1
ATOM 2553 C C . GLU A 1 314 ? -25.298 -9.764 -2.713 1.00 90.00 314 GLU A C 1
ATOM 2555 O O . GLU A 1 314 ? -25.431 -10.921 -3.098 1.00 90.00 314 GLU A O 1
ATOM 2560 N N . LYS A 1 315 ? -25.315 -9.456 -1.406 1.00 87.94 315 LYS A N 1
ATOM 2561 C CA . LYS A 1 315 ? -25.414 -10.484 -0.354 1.00 87.94 315 LYS A CA 1
ATOM 2562 C C . LYS A 1 315 ? -26.736 -11.267 -0.402 1.00 87.94 315 LYS A C 1
ATOM 2564 O O . LYS A 1 315 ? -26.761 -12.441 -0.044 1.00 87.94 315 LYS A O 1
ATOM 2569 N N . ILE A 1 316 ? -27.847 -10.625 -0.771 1.00 88.69 316 ILE A N 1
ATOM 2570 C CA . ILE A 1 316 ? -29.150 -11.301 -0.894 1.00 88.69 316 ILE A CA 1
ATOM 2571 C C . ILE A 1 316 ? -29.151 -12.238 -2.107 1.00 88.69 316 ILE A C 1
ATOM 2573 O O . ILE A 1 316 ? -29.677 -13.340 -1.999 1.00 88.69 316 ILE A O 1
ATOM 2577 N N . ALA A 1 317 ? -28.536 -11.833 -3.223 1.00 87.19 317 ALA A N 1
ATOM 2578 C CA . ALA A 1 317 ? -28.367 -12.689 -4.396 1.00 87.19 317 ALA A CA 1
ATOM 2579 C C . ALA A 1 317 ? -27.490 -13.915 -4.078 1.00 87.19 317 ALA A C 1
ATOM 2581 O O . ALA A 1 317 ? -27.955 -15.037 -4.254 1.00 87.19 317 ALA A O 1
ATOM 2582 N N . GLU A 1 318 ? -26.303 -13.703 -3.490 1.00 83.50 318 GLU A N 1
ATOM 2583 C CA . GLU A 1 318 ? -25.391 -14.777 -3.050 1.00 83.50 318 GLU A CA 1
ATOM 2584 C C . GLU A 1 318 ? -26.100 -15.796 -2.129 1.00 83.50 318 GLU A C 1
ATOM 2586 O O . GLU A 1 318 ? -25.891 -16.999 -2.247 1.00 83.50 318 GLU A O 1
ATOM 2591 N N . HIS A 1 319 ? -26.979 -15.345 -1.222 1.00 79.38 319 HIS A N 1
ATOM 2592 C CA . HIS A 1 319 ? -27.727 -16.250 -0.337 1.00 79.38 319 HIS A CA 1
ATOM 2593 C C . HIS A 1 319 ? -28.838 -17.051 -1.024 1.00 79.38 319 HIS A C 1
ATOM 2595 O O . HIS A 1 319 ? -29.146 -18.136 -0.539 1.00 79.38 319 HIS A O 1
ATOM 2601 N N . LYS A 1 320 ? -29.453 -16.531 -2.094 1.00 80.44 320 LYS A N 1
ATOM 2602 C CA . LYS A 1 320 ? -30.472 -17.265 -2.862 1.00 80.44 320 LYS A CA 1
ATOM 2603 C C . LYS A 1 320 ? -29.835 -18.332 -3.742 1.00 80.44 320 LYS A C 1
ATOM 2605 O O . LYS A 1 320 ? -30.274 -19.471 -3.721 1.00 80.44 320 LYS A O 1
ATOM 2610 N N . GLU A 1 321 ? -28.747 -17.979 -4.420 1.00 77.19 321 GLU A N 1
ATOM 2611 C CA . GLU A 1 321 ? -27.985 -18.888 -5.285 1.00 77.19 321 GLU A CA 1
ATOM 2612 C C . GLU A 1 321 ? -27.444 -20.106 -4.507 1.00 77.19 321 GLU A C 1
ATOM 2614 O O . GLU A 1 321 ? -27.418 -21.212 -5.028 1.00 77.19 321 GLU A O 1
ATOM 2619 N N . ILE A 1 322 ? -27.107 -19.938 -3.220 1.00 74.38 322 ILE A N 1
ATOM 2620 C CA . ILE A 1 322 ? -26.703 -21.032 -2.310 1.00 74.38 322 ILE A CA 1
ATOM 2621 C C . ILE A 1 322 ? -27.890 -21.896 -1.824 1.00 74.38 322 ILE A C 1
ATOM 2623 O O . ILE A 1 322 ? -27.669 -22.992 -1.323 1.00 74.38 322 ILE A O 1
ATOM 2627 N N . GLN A 1 323 ? -29.136 -21.422 -1.927 1.00 68.19 323 GLN A N 1
ATOM 2628 C CA . GLN A 1 323 ? -30.344 -22.168 -1.527 1.00 68.19 323 GLN A CA 1
ATOM 2629 C C . GLN A 1 323 ? -31.024 -22.905 -2.692 1.00 68.19 323 GLN A C 1
ATOM 2631 O O . GLN A 1 323 ? -31.942 -23.687 -2.457 1.00 68.19 323 GLN A O 1
ATOM 2636 N N . GLU A 1 324 ? -30.587 -22.653 -3.927 1.00 59.75 324 GLU A N 1
ATOM 2637 C CA . GLU A 1 324 ? -31.086 -23.284 -5.158 1.00 59.75 324 GLU A CA 1
ATOM 2638 C C . GLU A 1 324 ? -30.133 -24.391 -5.682 1.00 59.75 324 GLU A C 1
ATOM 2640 O O . GLU A 1 324 ? -30.356 -24.926 -6.770 1.00 59.75 324 GLU A O 1
ATOM 2645 N N . ILE A 1 325 ? -29.097 -24.745 -4.900 1.00 51.78 325 ILE A N 1
ATOM 2646 C CA . ILE A 1 325 ? -28.102 -25.815 -5.136 1.00 51.78 325 ILE A CA 1
ATOM 2647 C C . ILE A 1 325 ? -28.229 -26.892 -4.051 1.00 51.78 325 ILE A C 1
ATOM 2649 O O . ILE A 1 325 ? -28.257 -28.084 -4.429 1.00 51.78 325 ILE A O 1
#

pLDDT: mean 75.17, std 24.87, range [27.38, 97.38]

Foldseek 3Di:
DDDLPQDWFQFWWFADDDLDGGFIWTQHALLLDDPVVNVVADPQWTWIQFALDLDIDTDHSRRIGGDDPVNLVVVVVVCPPDPDDPSRVRRSVVVNVDDDNQVVSCVSCVVVVNNVVCPDPDDDTGHDSPDHNPVVVPPPPDDDDDDDDDDDDDDDDDDDDDDDDDDDDDDDDDDDDDDDDDDDDDDDDDDDDDDDDDDDDDDDDDDPDDPCPVLLVVLLVLLLVLLVLLCVQPPPDPDHHDPVSVVVNVVSLVVLVVQCPDVVRSCALVSCLNNVSLVVLVVLLVDPVNVVCNVSSVVSNVSCVVSVVVSVVVVVVVVVVVVVD

Secondary structure (DSSP, 8-state):
---TT---TT-EEEE--TTSPPEEEEEE-GGGS-HHHHTT--TT-EEEEETTS--EEEE-GGG-EE--HHHHHHHHHGGGSS---HHHHHHHHHHHS---HHHHHHHHHHHTT-GGG---SS--SSS-TT--TTGGGGSS---------------------------------------------------------------------SSTHHHHHHHHHHHHHHHHHHHHHHTS-SSPPPHHHHHHHHHHHHHHHHTTT-SS-TT-HHHHHHH-HHHHHHHHHH-GGGGGGHHHHHHHHHHTHHHHHHHHHHHHHHHHHTT--